Protein AF-A0A0U5GHF9-F1 (afdb_monomer)

Foldseek 3Di:
DDDDDDDDDDDPPPLPADEDDDLDDPDAAEDQEPVVLVVCQPRHQEYNGAYEHELNYAEEAERENHAYHAHYEYYDAPDPRANHHQYHDYANHAEHEEEHAYAHQDEHPYDDHQNHQEHCEYAAAYQYAEADHANHAEHHNFEHHHYNHRPPDAHPHAYEAYHQRHAEYQEYEYAHEHDYHHHANHAEHHHGPPPNAGYEAHYEDDEYAAAHARHAEGAHDYYYHYRYPYYHYDPHDHDHPD

Secondary structure (DSSP, 8-state):
------------------EES-TT-SSPEEE-SHHHHHHHHTT-SEEEEEEEE-TT--S-EE-TT--EEEEEEES-TT--S----SEEE-TT--EEEEEEEEEEEEEESEEE-TT--EEEEEEEEEEESEEE-TT--EEEEEEEEEEES-TTS--SSPEEEE-TT--EEEEEEEEEEEEEEE-TT--EE---SSSSS-EEEEEEEEEEEEE-TT--EESS-EEEEEEEEEEE---S------

Nearest PDB structures (foldseek):
  7ya7-assembly2_B  TM=4.375E-01  e=5.676E+00  Shigella flexneri 5a str. M90T

pLDDT: mean 84.67, std 15.05, range [35.53, 98.44]

Structure (mmCIF, N/CA/C/O backbone):
data_AF-A0A0U5GHF9-F1
#
_entry.id   AF-A0A0U5GHF9-F1
#
loop_
_atom_site.group_PDB
_atom_site.id
_atom_site.type_symbol
_atom_site.label_atom_id
_atom_site.label_alt_id
_atom_site.label_comp_id
_atom_site.label_asym_id
_atom_site.label_entity_id
_atom_site.label_seq_id
_atom_site.pdbx_PDB_ins_code
_atom_site.Cartn_x
_atom_site.Cartn_y
_atom_site.Cartn_z
_atom_site.occupancy
_atom_site.B_iso_or_equiv
_atom_site.auth_seq_id
_atom_site.auth_comp_id
_atom_site.auth_asym_id
_atom_site.auth_atom_id
_atom_site.pdbx_PDB_model_num
ATOM 1 N N . MET A 1 1 ? -67.242 -17.947 9.900 1.00 39.62 1 MET A N 1
ATOM 2 C CA . MET A 1 1 ? -65.874 -18.491 10.014 1.00 39.62 1 MET A CA 1
ATOM 3 C C . MET A 1 1 ? -65.004 -17.821 8.961 1.00 39.62 1 MET A C 1
ATOM 5 O O . MET A 1 1 ? -64.861 -18.367 7.883 1.00 39.62 1 MET A O 1
ATOM 9 N N . TRP A 1 2 ? -64.517 -16.610 9.229 1.00 35.53 2 TRP A N 1
ATOM 10 C CA . TRP A 1 2 ? -63.536 -15.911 8.391 1.00 35.53 2 TRP A CA 1
ATOM 11 C C . TRP A 1 2 ? -62.485 -15.341 9.350 1.00 35.53 2 TRP A C 1
ATOM 13 O O . TRP A 1 2 ? -62.802 -14.488 10.175 1.00 35.53 2 TRP A O 1
ATOM 23 N N . LEU A 1 3 ? -61.284 -15.916 9.310 1.00 41.28 3 LEU A N 1
ATOM 24 C CA . LEU A 1 3 ? -60.091 -15.468 10.027 1.00 41.28 3 LEU A CA 1
ATOM 25 C C . LEU A 1 3 ? -59.266 -14.655 9.030 1.00 41.28 3 LEU A C 1
ATOM 27 O O . LEU A 1 3 ? -58.739 -15.216 8.073 1.00 41.28 3 LEU A O 1
ATOM 31 N N . SER A 1 4 ? -59.177 -13.344 9.239 1.00 43.44 4 SER A N 1
ATOM 32 C CA . SER A 1 4 ? -58.235 -12.498 8.508 1.00 43.44 4 SER A CA 1
ATOM 33 C C . SER A 1 4 ? -56.852 -12.649 9.139 1.00 43.44 4 SER A C 1
ATOM 35 O O . SER A 1 4 ? -56.631 -12.203 10.263 1.00 43.44 4 SER A O 1
ATOM 37 N N . LEU A 1 5 ? -55.931 -13.292 8.420 1.00 44.34 5 LEU A N 1
ATOM 38 C CA . LEU A 1 5 ? -54.499 -13.255 8.709 1.00 44.34 5 LEU A CA 1
ATOM 39 C C . LEU A 1 5 ? -53.940 -11.900 8.260 1.00 44.34 5 LEU A C 1
ATOM 41 O O . LEU A 1 5 ? -54.012 -11.557 7.082 1.00 44.34 5 LEU A O 1
ATOM 45 N N . ILE A 1 6 ? -53.359 -11.149 9.193 1.00 50.38 6 ILE A N 1
ATOM 46 C CA . ILE A 1 6 ? -52.518 -9.990 8.886 1.00 50.38 6 ILE A CA 1
ATOM 47 C C . ILE A 1 6 ? -51.088 -10.513 8.745 1.00 50.38 6 ILE A C 1
ATOM 49 O O . ILE A 1 6 ? -50.487 -10.966 9.717 1.00 50.38 6 ILE A O 1
ATOM 53 N N . ALA A 1 7 ? -50.561 -10.479 7.523 1.00 43.69 7 ALA A N 1
ATOM 54 C CA . ALA A 1 7 ? -49.154 -10.727 7.250 1.00 43.69 7 ALA A CA 1
ATOM 55 C C . ALA A 1 7 ? -48.347 -9.477 7.638 1.00 43.69 7 ALA A C 1
ATOM 57 O O . ALA A 1 7 ? -48.422 -8.448 6.970 1.00 43.69 7 ALA A O 1
ATOM 58 N N . LEU A 1 8 ? -47.594 -9.559 8.736 1.00 47.66 8 LEU A N 1
ATOM 59 C CA . LEU A 1 8 ? -46.551 -8.593 9.072 1.00 47.66 8 LEU A CA 1
ATOM 60 C C . LEU A 1 8 ? -45.358 -8.852 8.148 1.00 47.66 8 LEU A C 1
ATOM 62 O O . LEU A 1 8 ? -44.597 -9.797 8.348 1.00 47.66 8 LEU A O 1
ATOM 66 N N . GLY A 1 9 ? -45.237 -8.036 7.103 1.00 42.94 9 GLY A N 1
ATOM 67 C CA . GLY A 1 9 ? -44.046 -8.002 6.266 1.00 42.94 9 GLY A CA 1
ATOM 68 C C . GLY A 1 9 ? -42.867 -7.480 7.080 1.00 42.94 9 GLY A C 1
ATOM 69 O O . GLY A 1 9 ? -42.830 -6.303 7.430 1.00 42.94 9 GLY A O 1
ATOM 70 N N . PHE A 1 10 ? -41.915 -8.360 7.385 1.00 50.41 10 PHE A N 1
ATOM 71 C CA . PHE A 1 10 ? -40.576 -7.966 7.806 1.00 50.41 10 PHE A CA 1
ATOM 72 C C . PHE A 1 10 ? -39.897 -7.296 6.611 1.00 50.41 10 PHE A C 1
ATOM 74 O O . PHE A 1 10 ? -39.556 -7.957 5.632 1.00 50.41 10 PHE A O 1
ATOM 81 N N . VAL A 1 11 ? -39.736 -5.976 6.672 1.00 51.75 11 VAL A N 1
ATOM 82 C CA . VAL A 1 11 ? -38.804 -5.274 5.790 1.00 51.75 11 VAL A CA 1
ATOM 83 C C . VAL A 1 11 ? -37.403 -5.632 6.296 1.00 51.75 11 VAL A C 1
ATOM 85 O O . VAL A 1 11 ? -37.145 -5.403 7.481 1.00 51.75 11 VAL A O 1
ATOM 88 N N . PRO A 1 12 ? -36.515 -6.229 5.479 1.00 49.69 12 PRO A N 1
ATOM 89 C CA . PRO A 1 12 ? -35.128 -6.390 5.880 1.00 49.69 12 PRO A CA 1
ATOM 90 C C . PRO A 1 12 ? -34.579 -4.986 6.123 1.00 49.69 12 PRO A C 1
ATOM 92 O O . PRO A 1 12 ? -34.603 -4.143 5.226 1.00 49.69 12 PRO A O 1
ATOM 95 N N . LEU A 1 13 ? -34.170 -4.717 7.362 1.00 50.81 13 LEU A N 1
ATOM 96 C CA . LEU A 1 13 ? -33.400 -3.528 7.688 1.00 50.81 13 LEU A CA 1
ATOM 97 C C . LEU A 1 13 ? -32.142 -3.613 6.826 1.00 50.81 13 LEU A C 1
ATOM 99 O O . LEU A 1 13 ? -31.291 -4.469 7.052 1.00 50.81 13 LEU A O 1
ATOM 103 N N . GLY A 1 14 ? -32.091 -2.802 5.769 1.00 53.50 14 GLY A N 1
ATOM 104 C CA . GLY A 1 14 ? -30.859 -2.603 5.026 1.00 53.50 14 GLY A CA 1
ATOM 105 C C . GLY A 1 14 ? -29.798 -2.174 6.026 1.00 53.50 14 GLY A C 1
ATOM 106 O O . GLY A 1 14 ? -30.080 -1.335 6.883 1.00 53.50 14 GLY A O 1
ATOM 107 N N . VAL A 1 15 ? -28.623 -2.794 5.949 1.00 60.03 15 VAL A N 1
ATOM 108 C CA . VAL A 1 15 ? -27.445 -2.348 6.690 1.00 60.03 15 VAL A CA 1
ATOM 109 C C . VAL A 1 15 ? -27.207 -0.915 6.231 1.00 60.03 15 VAL A C 1
ATOM 111 O O . VAL A 1 15 ? -26.814 -0.678 5.089 1.00 60.03 15 VAL A O 1
ATOM 114 N N . ALA A 1 16 ? -27.615 0.052 7.048 1.00 65.38 16 ALA A N 1
ATOM 115 C CA . ALA A 1 16 ? -27.354 1.444 6.753 1.00 65.38 16 ALA A CA 1
ATOM 116 C C . ALA A 1 16 ? -25.848 1.624 6.919 1.00 65.38 16 ALA A C 1
ATOM 118 O O . ALA A 1 16 ? -25.315 1.291 7.974 1.00 65.38 16 ALA A O 1
ATOM 119 N N . ALA A 1 17 ? -25.169 2.100 5.874 1.00 76.88 17 ALA A N 1
ATOM 120 C CA . ALA A 1 17 ? -23.787 2.519 6.014 1.00 76.88 17 ALA A CA 1
ATOM 121 C C . ALA A 1 17 ? -23.749 3.611 7.089 1.00 76.88 17 ALA A C 1
ATOM 123 O O . ALA A 1 17 ? -24.451 4.619 6.973 1.00 76.88 17 ALA A O 1
ATOM 124 N N . GLN A 1 18 ? -22.998 3.371 8.155 1.00 86.56 18 GLN A N 1
ATOM 125 C CA . GLN A 1 18 ? -22.897 4.277 9.284 1.00 86.56 18 GLN A CA 1
ATOM 126 C C . GLN A 1 18 ? -21.509 4.906 9.292 1.00 86.56 18 GLN A C 1
ATOM 128 O O . GLN A 1 18 ? -20.472 4.239 9.238 1.00 86.56 18 GLN A O 1
ATOM 133 N N . GLU A 1 19 ? -21.531 6.233 9.282 1.00 89.31 19 GLU A N 1
ATOM 134 C CA . GLU A 1 19 ? -20.356 7.086 9.233 1.00 89.31 19 GLU A CA 1
ATOM 135 C C . GLU A 1 19 ? -19.904 7.419 10.652 1.00 89.31 19 GLU A C 1
ATOM 137 O O . GLU A 1 19 ? -20.709 7.811 11.502 1.00 89.31 19 GLU A O 1
ATOM 142 N N . CYS A 1 20 ? -18.606 7.288 10.889 1.00 88.56 20 CYS A N 1
ATOM 143 C CA . CYS A 1 20 ? -17.962 7.595 12.153 1.00 88.56 20 CYS A CA 1
ATOM 144 C C . CYS A 1 20 ? -16.792 8.554 11.938 1.00 88.56 20 CYS A C 1
ATOM 146 O O . CYS A 1 20 ? -16.140 8.559 10.890 1.00 88.56 20 CYS A O 1
ATOM 148 N N . GLY A 1 21 ? -16.537 9.372 12.956 1.00 82.31 21 GLY A N 1
ATOM 149 C CA . GLY A 1 21 ? -15.531 10.424 12.910 1.00 82.31 21 GLY A CA 1
ATOM 150 C C . GLY A 1 21 ? -16.057 11.745 12.344 1.00 82.31 21 GLY A C 1
ATOM 151 O O . GLY A 1 21 ? -17.174 11.848 11.829 1.00 82.31 21 GLY A O 1
ATOM 152 N N . PHE A 1 22 ? -15.237 12.785 12.463 1.00 72.44 22 PHE A N 1
ATOM 153 C CA . PHE A 1 22 ? -15.528 14.109 11.930 1.00 72.44 22 PHE A CA 1
ATOM 154 C C . PHE A 1 22 ? -14.531 14.414 10.808 1.00 72.44 22 PHE A C 1
ATOM 156 O O . PHE A 1 22 ? -13.330 14.431 11.062 1.00 72.44 22 PHE A O 1
ATOM 163 N N . PRO A 1 23 ? -14.984 14.759 9.591 1.00 65.75 23 PRO A N 1
ATOM 164 C CA . PRO A 1 23 ? -14.110 14.956 8.427 1.00 65.75 23 PRO A CA 1
ATOM 165 C C . PRO A 1 23 ? -13.143 16.155 8.531 1.00 65.75 23 PRO A C 1
ATOM 167 O O . PRO A 1 23 ? -12.485 16.500 7.554 1.00 65.75 23 PRO A O 1
ATOM 170 N N . SER A 1 24 ? -13.083 16.840 9.677 1.00 58.59 24 SER A N 1
ATOM 171 C CA . SER A 1 24 ? -12.371 18.106 9.855 1.00 58.59 24 SER A CA 1
ATOM 172 C C . SER A 1 24 ? -11.534 18.196 11.132 1.00 58.59 24 SER A C 1
ATOM 174 O O . SER A 1 24 ? -11.161 19.310 11.510 1.00 58.59 24 SER A O 1
ATOM 176 N N . SER A 1 25 ? -11.255 17.092 11.835 1.00 59.38 25 SER A N 1
ATOM 177 C CA . SER A 1 25 ? -10.230 17.152 12.878 1.00 59.38 25 SER A CA 1
ATOM 178 C C . SER A 1 25 ? -8.868 17.316 12.198 1.00 59.38 25 SER A C 1
ATOM 180 O O . SER A 1 25 ? -8.471 16.526 11.348 1.00 59.38 25 SER A O 1
ATOM 182 N N . VAL A 1 26 ? -8.166 18.403 12.527 1.00 64.88 26 VAL A N 1
ATOM 183 C CA . VAL A 1 26 ? -6.760 18.591 12.119 1.00 64.88 26 VAL A CA 1
ATOM 184 C C . VAL A 1 26 ? -5.882 17.512 12.764 1.00 64.88 26 VAL A C 1
ATOM 186 O O . VAL A 1 26 ? -4.844 17.149 12.218 1.00 64.88 26 VAL A O 1
ATOM 189 N N . ASP A 1 27 ? -6.340 16.973 13.894 1.00 77.06 27 ASP A N 1
ATOM 190 C CA . ASP A 1 27 ? -5.680 15.913 14.635 1.00 77.06 27 ASP A CA 1
ATOM 191 C C . ASP A 1 27 ? -6.206 14.538 14.201 1.00 77.06 27 ASP A C 1
ATOM 193 O O . ASP A 1 27 ? -7.413 14.340 14.016 1.00 77.06 27 ASP A O 1
ATOM 197 N N . SER A 1 28 ? -5.283 13.589 14.040 1.00 83.31 28 SER A N 1
ATOM 198 C CA . SER A 1 28 ? -5.611 12.179 13.839 1.00 83.31 28 SER A CA 1
ATOM 199 C C . SER A 1 28 ? -6.170 11.572 15.124 1.00 83.31 28 SER A C 1
ATOM 201 O O . SER A 1 28 ? -5.599 11.783 16.194 1.00 83.31 28 SER A O 1
ATOM 203 N N . GLU A 1 29 ? -7.230 10.777 15.012 1.00 91.00 29 GLU A N 1
ATOM 204 C CA . GLU A 1 29 ? -7.722 9.934 16.100 1.00 91.00 29 GLU A CA 1
ATOM 205 C C . GLU A 1 29 ? -6.706 8.815 16.365 1.00 91.00 29 GLU A C 1
ATOM 207 O O . GLU A 1 29 ? -6.275 8.116 15.445 1.00 91.00 29 GLU A O 1
ATOM 212 N N . GLU A 1 30 ? -6.275 8.677 17.616 1.00 92.88 30 GLU A N 1
ATOM 213 C CA . GLU A 1 30 ? -5.260 7.699 17.999 1.00 92.88 30 GLU A CA 1
ATOM 214 C C . GLU A 1 30 ? -5.901 6.367 18.397 1.00 92.88 30 GLU A C 1
ATOM 216 O O . GLU A 1 30 ? -6.865 6.330 19.158 1.00 92.88 30 GLU A O 1
ATOM 221 N N . ILE A 1 31 ? -5.338 5.275 17.885 1.00 93.69 31 ILE A N 1
ATOM 222 C CA . ILE A 1 31 ? -5.666 3.901 18.266 1.00 93.69 31 ILE A CA 1
ATOM 223 C C . ILE A 1 31 ? -4.480 3.398 19.084 1.00 93.69 31 ILE A C 1
ATOM 225 O O . ILE A 1 31 ? -3.389 3.200 18.535 1.00 93.69 31 ILE A O 1
ATOM 229 N N . THR A 1 32 ? -4.676 3.224 20.389 1.00 94.62 32 THR A N 1
ATOM 230 C CA . THR A 1 32 ? -3.616 2.808 21.324 1.00 94.62 32 THR A CA 1
ATOM 231 C C . THR A 1 32 ? -3.897 1.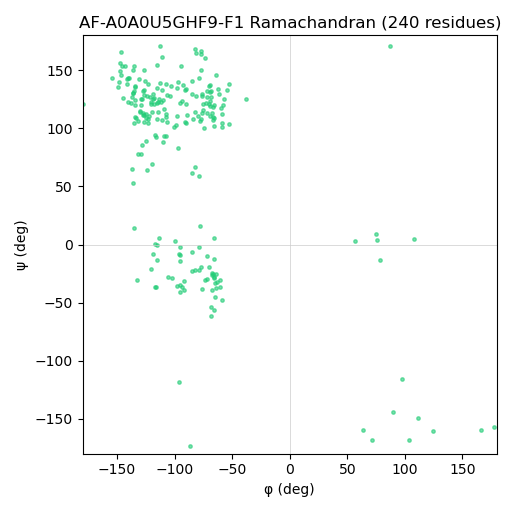440 21.941 1.00 94.62 32 THR A C 1
ATOM 233 O O . THR A 1 32 ? -3.002 0.820 22.512 1.00 94.62 32 THR A O 1
ATOM 236 N N . SER A 1 33 ? -5.124 0.929 21.804 1.00 94.69 33 SER A N 1
ATOM 237 C CA . SER A 1 33 ? -5.554 -0.323 22.422 1.00 94.69 33 SER A CA 1
ATOM 238 C C . SER A 1 33 ? -6.568 -1.107 21.583 1.00 94.69 33 SER A C 1
ATOM 240 O O . SER A 1 33 ? -7.215 -0.579 20.679 1.00 94.69 33 SER A O 1
ATOM 242 N N . GLN A 1 34 ? -6.771 -2.382 21.934 1.00 94.38 34 GLN A N 1
ATOM 243 C CA . GLN A 1 34 ? -7.829 -3.214 21.345 1.00 94.38 34 GLN A CA 1
ATOM 244 C C . GLN A 1 34 ? -9.232 -2.641 21.599 1.00 94.38 34 GLN A C 1
ATOM 246 O O . GLN A 1 34 ? -10.125 -2.797 20.771 1.00 94.38 34 GLN A O 1
ATOM 251 N N . GLN A 1 35 ? -9.422 -1.946 22.725 1.00 93.69 35 GLN A N 1
ATOM 252 C CA . GLN A 1 35 ? -10.698 -1.326 23.067 1.00 93.69 35 GLN A CA 1
ATOM 253 C C . GLN A 1 35 ? -11.074 -0.216 22.074 1.00 93.69 35 GLN A C 1
ATOM 255 O O . GLN A 1 35 ? -12.255 -0.050 21.771 1.00 93.69 35 GLN A O 1
ATOM 260 N N . ASP A 1 36 ? -10.087 0.499 21.528 1.00 93.81 36 ASP A N 1
ATOM 261 C CA . ASP A 1 36 ? -10.325 1.516 20.500 1.00 93.81 3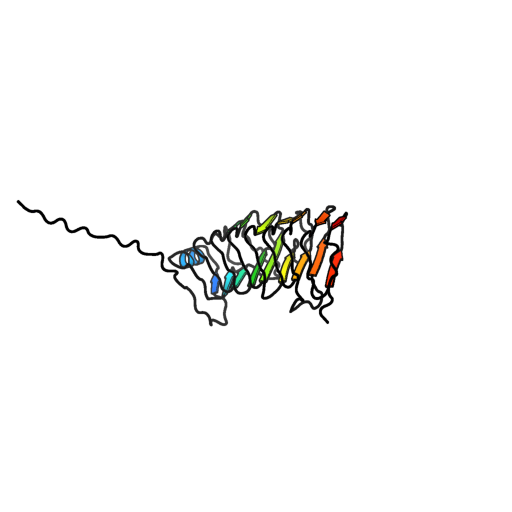6 ASP A CA 1
ATOM 262 C C . ASP A 1 36 ? -10.808 0.866 19.195 1.00 93.81 36 ASP A C 1
ATOM 264 O O . ASP A 1 36 ? -11.737 1.363 18.561 1.00 93.81 36 ASP A O 1
ATOM 268 N N . LEU A 1 37 ? -10.253 -0.298 18.828 1.00 93.31 37 LEU A N 1
ATOM 269 C CA . LEU A 1 37 ? -10.724 -1.075 17.674 1.00 93.31 37 LEU A CA 1
ATOM 270 C C . LEU A 1 37 ? -12.149 -1.586 17.870 1.00 93.31 37 LEU A C 1
ATOM 272 O O . LEU A 1 37 ? -12.977 -1.459 16.971 1.00 93.31 37 LEU A O 1
ATOM 276 N N . GLU A 1 38 ? -12.451 -2.136 19.045 1.00 91.88 38 GLU A N 1
ATOM 277 C CA . GLU A 1 38 ? -13.803 -2.589 19.384 1.00 91.88 38 GLU A CA 1
ATOM 278 C C . GLU A 1 38 ? -14.808 -1.429 19.345 1.00 91.88 38 GLU A C 1
ATOM 280 O O . GLU A 1 38 ? -15.940 -1.602 18.893 1.00 91.88 38 GLU A O 1
ATOM 285 N N . ALA A 1 39 ? -14.401 -0.227 19.765 1.00 90.31 39 ALA A N 1
ATOM 286 C CA . ALA A 1 39 ? -15.239 0.965 19.687 1.00 90.31 39 ALA A CA 1
ATOM 287 C C . ALA A 1 39 ? -15.568 1.356 18.237 1.00 90.31 39 ALA A C 1
ATOM 289 O O . ALA A 1 39 ? -16.702 1.753 17.970 1.00 90.31 39 ALA A O 1
ATOM 290 N N . LEU A 1 40 ? -14.624 1.193 17.305 1.00 90.25 40 LEU A N 1
ATOM 291 C CA . LEU A 1 40 ? -14.852 1.430 15.874 1.00 90.25 40 LEU A CA 1
ATOM 292 C C . LEU A 1 40 ? -15.732 0.347 15.230 1.00 90.25 40 LEU A C 1
ATOM 294 O O . LEU A 1 40 ? -16.475 0.637 14.300 1.00 90.25 40 LEU A O 1
ATOM 298 N N . GLN A 1 41 ? -15.6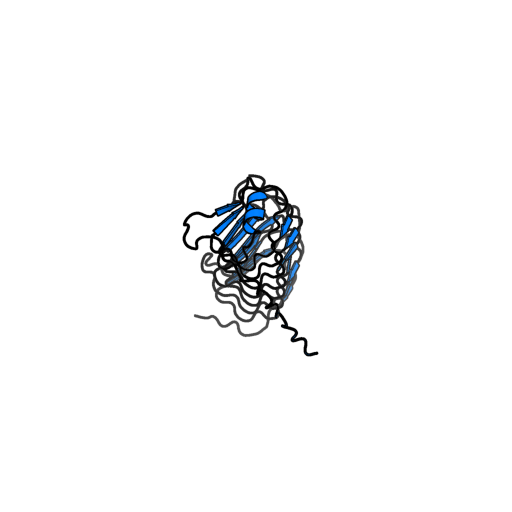91 -0.891 15.725 1.00 86.56 41 GLN A N 1
ATOM 299 C CA . GLN A 1 41 ? -16.479 -2.004 15.173 1.00 86.56 41 GLN A CA 1
ATOM 300 C C . GLN A 1 41 ? -17.958 -1.979 15.576 1.00 86.56 41 GLN A C 1
ATOM 302 O O . GLN A 1 41 ? -18.783 -2.616 14.923 1.00 86.56 41 GLN A O 1
ATOM 307 N N . ASN A 1 42 ? -18.313 -1.257 16.641 1.00 81.06 42 ASN A N 1
ATOM 308 C CA . ASN A 1 42 ? -19.676 -1.197 17.170 1.00 81.06 42 ASN A CA 1
ATOM 309 C C . ASN A 1 42 ? -20.576 -0.257 16.350 1.00 81.06 42 ASN A C 1
ATOM 311 O O . ASN A 1 42 ? -21.135 0.681 16.906 1.00 81.06 42 ASN A O 1
ATOM 315 N N . ASP A 1 43 ? -20.718 -0.541 15.052 1.00 81.00 43 ASP A N 1
ATOM 316 C CA . ASP A 1 43 ? -21.638 0.066 14.077 1.00 81.00 43 ASP A CA 1
ATOM 317 C C . ASP A 1 43 ? -21.003 1.000 13.031 1.00 81.00 43 ASP A C 1
AT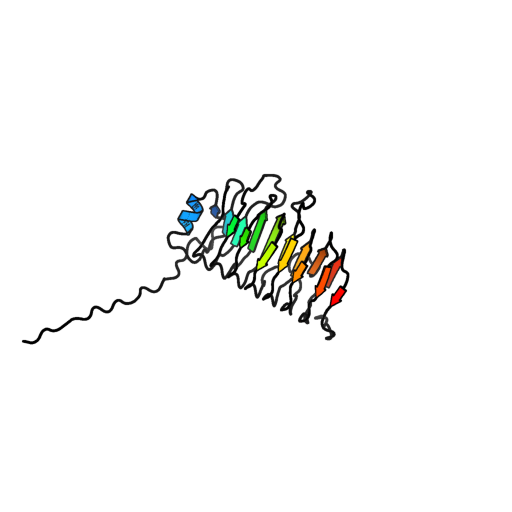OM 319 O O . ASP A 1 43 ? -21.733 1.568 12.233 1.00 81.00 43 ASP A O 1
ATOM 323 N N . CYS A 1 44 ? -19.683 1.174 12.945 1.00 91.75 44 CYS A N 1
ATOM 324 C CA . CYS A 1 44 ? -19.106 1.959 11.845 1.00 91.75 44 CYS A CA 1
ATOM 325 C C . CYS A 1 44 ? -18.897 1.100 10.593 1.00 91.75 44 CYS A C 1
ATOM 327 O O . CYS A 1 44 ? -18.435 -0.032 10.675 1.00 91.75 44 CYS A O 1
ATOM 329 N N . THR A 1 45 ? -19.174 1.669 9.421 1.00 94.12 45 THR A N 1
ATOM 330 C CA . THR A 1 45 ? -18.752 1.111 8.122 1.00 94.12 45 THR A CA 1
ATOM 331 C C . THR A 1 45 ? -17.873 2.084 7.340 1.00 94.12 45 THR A C 1
ATOM 333 O O . THR A 1 45 ? -17.146 1.679 6.436 1.00 94.12 45 THR A O 1
ATOM 336 N N . ILE A 1 46 ? -17.952 3.380 7.658 1.00 93.81 46 ILE A N 1
ATOM 337 C CA . ILE A 1 46 ? -17.193 4.450 7.006 1.00 93.81 46 ILE A CA 1
ATOM 338 C C . ILE A 1 46 ? -16.494 5.280 8.081 1.00 93.81 46 ILE A C 1
ATOM 340 O O . ILE A 1 46 ? -17.145 5.809 8.980 1.00 93.81 46 ILE A O 1
ATOM 344 N N . LEU A 1 47 ? -15.179 5.429 7.962 1.00 93.06 47 LEU A N 1
ATOM 345 C CA . LEU A 1 47 ? -14.325 6.201 8.857 1.00 93.06 47 LEU A CA 1
ATOM 346 C C . LEU A 1 47 ? -13.881 7.496 8.165 1.00 93.06 47 LEU A C 1
ATOM 348 O O . LEU A 1 47 ? -13.037 7.485 7.270 1.00 93.06 47 LEU A O 1
ATOM 352 N N . LEU A 1 48 ? -14.468 8.627 8.561 1.00 90.88 48 LEU A N 1
ATOM 353 C CA . LEU A 1 48 ? -14.242 9.930 7.920 1.00 90.88 48 LEU A CA 1
ATOM 354 C C . LEU A 1 48 ? -13.003 10.668 8.448 1.00 90.88 48 LEU A C 1
ATOM 356 O O . LEU A 1 48 ? -12.465 11.530 7.749 1.00 90.88 48 LEU A O 1
ATOM 360 N N . SER A 1 49 ? -12.562 10.341 9.663 1.00 89.81 49 SER A N 1
ATOM 361 C CA . SER A 1 49 ? -11.367 10.911 10.291 1.00 89.81 49 SER A CA 1
ATOM 362 C C . SER A 1 49 ? -10.080 10.228 9.809 1.00 89.81 49 SER A C 1
ATOM 364 O O . SER A 1 49 ? -10.097 9.134 9.241 1.00 89.81 49 SER A O 1
ATOM 366 N N . SER A 1 50 ? -8.943 10.872 10.071 1.00 90.25 50 SER A N 1
ATOM 367 C CA . SER A 1 50 ? -7.626 10.239 9.966 1.00 90.25 50 SER A CA 1
ATOM 368 C C . SER A 1 50 ? -7.345 9.434 11.229 1.00 90.25 50 SER A C 1
ATOM 370 O O . SER A 1 50 ? -7.410 9.993 12.321 1.00 90.25 50 SER A O 1
ATOM 372 N N . TYR A 1 51 ? -6.982 8.163 11.086 1.00 92.75 51 TYR A N 1
ATOM 373 C CA . TYR A 1 51 ? -6.649 7.285 12.206 1.00 92.75 51 TYR A CA 1
ATOM 374 C C . TYR A 1 51 ? -5.149 7.007 12.260 1.00 92.75 51 TYR A C 1
ATOM 376 O O . TYR A 1 51 ? -4.500 6.772 11.232 1.00 92.75 51 TYR A O 1
ATOM 384 N N . ARG A 1 52 ? -4.589 7.031 13.468 1.00 93.19 52 ARG A N 1
ATOM 385 C CA . ARG A 1 52 ? -3.184 6.725 13.732 1.00 93.19 52 ARG A CA 1
ATOM 386 C C . ARG A 1 52 ? -3.063 5.629 14.778 1.00 93.19 52 ARG A C 1
ATOM 388 O O . ARG A 1 52 ? -3.339 5.855 15.950 1.00 93.19 52 ARG A O 1
ATOM 395 N N . VAL A 1 53 ? -2.578 4.467 14.364 1.00 93.38 53 VAL A N 1
ATOM 396 C CA . VAL A 1 53 ? -2.166 3.402 15.277 1.00 93.38 53 VAL A CA 1
ATOM 397 C C . VAL A 1 53 ? -0.822 3.789 15.881 1.00 93.38 53 VAL A C 1
ATOM 399 O O . VAL A 1 53 ? 0.180 3.936 15.167 1.00 93.38 53 VAL A O 1
ATOM 402 N N . THR A 1 54 ? -0.815 4.040 17.186 1.00 91.31 54 THR A N 1
ATOM 403 C CA . THR A 1 54 ? 0.371 4.529 17.895 1.00 91.31 54 THR A CA 1
ATOM 404 C C . THR A 1 54 ? 1.306 3.376 18.255 1.00 91.31 54 THR A C 1
ATOM 406 O O . THR A 1 54 ? 0.939 2.209 18.186 1.00 91.31 54 THR A O 1
ATOM 409 N N . HIS A 1 55 ? 2.530 3.699 18.676 1.00 88.25 55 HIS A N 1
ATOM 410 C CA . HIS A 1 55 ? 3.504 2.713 19.158 1.00 88.25 55 HIS A CA 1
ATOM 411 C C . HIS A 1 55 ? 3.078 2.019 20.466 1.00 88.25 55 HIS A C 1
ATOM 413 O O . HIS A 1 55 ? 3.696 1.037 20.862 1.00 88.25 55 HIS A O 1
ATOM 419 N N . GLU A 1 56 ? 2.047 2.533 21.143 1.00 89.94 56 GLU A N 1
ATOM 420 C CA . GLU A 1 56 ? 1.492 1.931 22.358 1.00 89.94 56 GLU A CA 1
ATOM 421 C C . GLU A 1 56 ? 0.584 0.737 22.043 1.00 89.94 56 GLU A C 1
ATOM 423 O O . GLU A 1 56 ? 0.393 -0.132 22.896 1.00 89.94 56 GLU A O 1
ATOM 428 N N . PHE A 1 57 ? 0.053 0.671 20.817 1.00 92.12 57 PHE A N 1
ATOM 429 C CA . PHE A 1 57 ? -0.740 -0.463 20.373 1.00 92.12 57 PHE A CA 1
ATOM 430 C C . PHE A 1 57 ? 0.150 -1.699 20.219 1.00 92.12 57 PHE A C 1
ATOM 432 O O . PHE A 1 57 ? 1.202 -1.662 19.578 1.00 92.12 57 PHE A O 1
ATOM 439 N N . SER A 1 58 ? -0.300 -2.814 20.786 1.00 91.31 58 SER A N 1
ATOM 440 C CA . SER A 1 58 ? 0.375 -4.104 20.696 1.00 91.31 58 SER A CA 1
ATOM 441 C C . SER A 1 58 ? -0.649 -5.214 20.519 1.00 91.31 58 SER A C 1
ATOM 443 O O . SER A 1 58 ? -1.728 -5.183 21.119 1.00 91.31 58 SER A O 1
ATOM 445 N N . GLY A 1 59 ? -0.284 -6.210 19.717 1.00 92.50 59 GLY A N 1
ATOM 446 C CA . GLY A 1 59 ? -1.137 -7.349 19.406 1.00 92.50 59 GLY A CA 1
ATOM 447 C C . GLY A 1 59 ? -1.761 -7.262 18.011 1.00 92.50 59 GLY A C 1
ATOM 448 O O . GLY A 1 59 ? -1.321 -6.470 17.177 1.00 92.50 59 GLY A O 1
ATOM 449 N N . PRO A 1 60 ? -2.741 -8.130 17.714 1.00 94.06 60 PRO A N 1
ATOM 450 C CA . PRO A 1 60 ? -3.338 -8.210 16.388 1.00 94.06 60 PRO A CA 1
ATOM 451 C C . PRO A 1 60 ? -4.227 -6.995 16.097 1.00 94.06 60 PRO A C 1
ATOM 453 O O . PRO A 1 60 ? -5.160 -6.708 16.842 1.00 94.06 60 PRO A O 1
ATOM 456 N N . PHE A 1 61 ? -3.982 -6.318 14.978 1.00 95.19 61 PHE A N 1
ATOM 457 C CA . PHE A 1 61 ? -4.874 -5.293 14.447 1.00 95.19 61 PHE A CA 1
ATOM 458 C C . PHE A 1 61 ? -5.864 -5.959 13.490 1.00 95.19 61 PHE A C 1
ATOM 460 O O . PHE A 1 61 ? -5.497 -6.333 12.381 1.00 95.19 61 PHE A O 1
ATOM 467 N N . VAL A 1 62 ? -7.115 -6.130 13.917 1.00 96.44 62 VAL A N 1
ATOM 468 C CA . VAL A 1 62 ? -8.182 -6.714 13.088 1.00 96.44 62 VAL A CA 1
ATOM 469 C C . VAL A 1 62 ? -9.388 -5.791 13.146 1.00 96.44 62 VAL A C 1
ATOM 471 O O . VAL A 1 62 ? -9.970 -5.598 14.217 1.00 96.44 62 VAL A O 1
ATOM 474 N N . LEU A 1 63 ? -9.742 -5.203 12.004 1.00 95.44 63 LEU A N 1
ATOM 475 C CA . LEU A 1 63 ? -10.812 -4.211 11.903 1.00 95.44 63 LEU A CA 1
ATOM 476 C C . LEU A 1 63 ? -11.797 -4.579 10.772 1.00 95.44 63 LEU A C 1
ATOM 478 O O . LEU A 1 63 ? -11.717 -4.024 9.675 1.00 95.44 63 LEU A O 1
ATOM 482 N N . PRO A 1 64 ? -12.708 -5.545 11.015 1.00 95.69 64 PRO A N 1
ATOM 483 C CA . PRO A 1 64 ? -13.728 -5.959 10.058 1.00 95.69 64 PRO A CA 1
ATOM 484 C C . PRO A 1 64 ? -14.888 -4.956 10.000 1.00 95.69 64 PRO A C 1
ATOM 486 O O . PRO A 1 64 ? -15.067 -4.131 10.897 1.00 95.69 64 PRO A O 1
ATOM 489 N N . GLY A 1 65 ? -15.697 -5.041 8.947 1.00 94.50 65 GLY A N 1
ATOM 490 C CA . GLY A 1 65 ? -16.891 -4.218 8.730 1.00 94.50 65 GLY A CA 1
ATOM 491 C C . GLY A 1 65 ? -16.622 -2.795 8.231 1.00 94.50 65 GLY A C 1
ATOM 492 O O . GLY A 1 65 ? -17.546 -2.136 7.753 1.00 94.50 65 GLY A O 1
ATOM 493 N N . ILE A 1 66 ? -15.373 -2.324 8.288 1.00 95.50 66 ILE A N 1
ATOM 494 C CA . ILE A 1 66 ? -14.977 -1.021 7.749 1.00 95.50 66 ILE A CA 1
ATOM 495 C C . ILE A 1 66 ? -14.727 -1.139 6.250 1.00 95.50 66 ILE A C 1
ATOM 497 O O . ILE A 1 66 ? -13.764 -1.768 5.829 1.00 95.50 66 ILE A O 1
ATOM 501 N N . VAL A 1 67 ? -15.570 -0.471 5.466 1.00 96.12 67 VAL A N 1
ATOM 502 C CA . VAL A 1 67 ? -15.537 -0.479 3.998 1.00 96.12 67 VAL A CA 1
ATOM 503 C C . VAL A 1 67 ? -14.758 0.709 3.442 1.00 96.12 67 VAL A C 1
ATOM 505 O O . VAL A 1 67 ? -14.081 0.598 2.422 1.00 96.12 67 VAL A O 1
ATOM 508 N N . ASN A 1 68 ? -14.831 1.862 4.108 1.00 95.38 68 ASN A N 1
ATOM 509 C CA . ASN A 1 68 ? -14.173 3.083 3.652 1.00 95.38 68 ASN A CA 1
ATOM 510 C C . ASN A 1 68 ? -13.458 3.777 4.809 1.00 95.38 68 ASN A C 1
ATOM 512 O O . ASN A 1 68 ? -14.031 3.937 5.887 1.00 95.38 68 ASN A O 1
ATOM 516 N N . ILE A 1 69 ? -12.229 4.223 4.569 1.00 94.00 69 ILE A N 1
ATOM 517 C CA . ILE A 1 69 ? -11.464 5.049 5.497 1.00 94.00 69 ILE A CA 1
ATOM 518 C C . ILE A 1 69 ? -10.870 6.260 4.783 1.00 94.00 69 ILE A C 1
ATOM 520 O O . ILE A 1 69 ? -10.395 6.179 3.650 1.00 94.00 69 ILE A O 1
ATOM 524 N N . SER A 1 70 ? -10.857 7.399 5.469 1.00 92.31 70 SER A N 1
ATOM 525 C CA . SER A 1 70 ? -10.202 8.602 4.973 1.00 92.31 70 SER A CA 1
ATOM 526 C C . SER A 1 70 ? -8.686 8.431 4.952 1.00 92.31 70 SER A C 1
ATOM 528 O O . SER A 1 70 ? -8.075 8.480 3.894 1.00 92.31 70 SER A O 1
ATOM 530 N N . THR A 1 71 ? -8.040 8.214 6.094 1.00 91.38 71 THR A N 1
ATOM 531 C CA . THR A 1 71 ? -6.586 8.008 6.167 1.00 91.38 71 THR A CA 1
ATOM 532 C C . THR A 1 71 ? -6.273 7.072 7.316 1.00 91.38 71 THR A C 1
ATOM 534 O O . THR A 1 71 ? -6.860 7.192 8.392 1.00 91.38 71 THR A O 1
ATOM 537 N N . LEU A 1 72 ? -5.330 6.164 7.091 1.00 93.25 72 LEU A N 1
ATOM 538 C CA . LEU A 1 72 ? -4.846 5.227 8.089 1.00 93.25 72 LEU A CA 1
ATOM 539 C C . LEU A 1 72 ? -3.331 5.285 8.131 1.00 93.25 72 LEU A C 1
ATOM 541 O O . LEU A 1 72 ? -2.656 5.088 7.121 1.00 93.25 72 LEU A O 1
ATOM 545 N N . SER A 1 73 ? -2.794 5.531 9.314 1.00 93.12 73 SER A N 1
ATOM 546 C CA . SER A 1 73 ? -1.361 5.475 9.552 1.00 93.12 73 SER A CA 1
ATOM 547 C C . SER A 1 73 ? -1.055 4.544 10.712 1.00 93.12 73 SER A C 1
ATOM 549 O O . SER A 1 73 ? -1.779 4.530 11.701 1.00 93.12 73 SER A O 1
ATOM 551 N N . ALA A 1 74 ? 0.015 3.771 10.601 1.00 91.12 74 ALA A N 1
ATOM 552 C CA . ALA A 1 74 ? 0.514 2.935 11.679 1.00 91.12 74 ALA A CA 1
ATOM 553 C C . ALA A 1 74 ? 2.027 3.098 11.798 1.00 91.12 74 ALA A C 1
ATOM 555 O O . ALA A 1 74 ? 2.743 3.128 10.791 1.00 91.12 74 ALA A O 1
ATOM 556 N N . GLY A 1 75 ? 2.510 3.215 13.031 1.00 85.50 75 GLY A N 1
ATOM 557 C CA . GLY A 1 75 ? 3.925 3.425 13.311 1.00 85.50 75 GLY A CA 1
ATOM 558 C C . GLY A 1 75 ? 4.421 4.826 12.941 1.00 85.50 75 GLY A C 1
ATOM 559 O O . GLY A 1 75 ? 3.659 5.777 12.753 1.00 85.50 75 GLY A O 1
ATOM 560 N N . THR A 1 76 ? 5.740 5.016 12.935 1.00 79.69 76 THR A N 1
ATOM 561 C CA . THR A 1 76 ? 6.363 6.322 12.659 1.00 79.69 76 THR A CA 1
ATOM 562 C C . THR A 1 76 ? 7.671 6.140 11.903 1.00 79.69 76 THR A C 1
ATOM 564 O O . THR A 1 76 ? 8.565 5.419 12.345 1.00 79.69 76 THR A O 1
ATOM 567 N N . ALA A 1 77 ? 7.796 6.820 10.761 1.00 71.62 77 ALA A N 1
ATOM 568 C CA . ALA A 1 77 ? 8.999 6.775 9.941 1.00 71.62 77 ALA A CA 1
ATOM 569 C C . ALA A 1 77 ? 10.235 7.213 10.743 1.00 71.62 77 ALA A C 1
ATOM 571 O O . ALA A 1 77 ? 10.273 8.307 11.301 1.00 71.62 77 ALA A O 1
ATOM 572 N N . GLY A 1 78 ? 11.262 6.360 10.776 1.00 68.06 78 GLY A N 1
ATOM 573 C CA . GLY A 1 78 ? 12.521 6.653 11.466 1.00 68.06 78 GLY A CA 1
ATOM 574 C C . GLY A 1 78 ? 12.464 6.535 12.992 1.00 68.06 78 GLY A C 1
ATOM 575 O O . GLY A 1 78 ? 13.473 6.817 13.636 1.00 68.06 78 GLY A O 1
ATOM 576 N N . SER A 1 79 ? 11.335 6.106 13.570 1.00 71.44 79 SER A N 1
ATOM 577 C CA . SER A 1 79 ? 11.303 5.729 14.982 1.00 71.44 79 SER A CA 1
ATOM 578 C C . SER A 1 79 ? 11.959 4.354 15.162 1.00 71.44 79 SER A C 1
ATOM 580 O O . SER A 1 79 ? 11.577 3.414 14.462 1.00 71.44 79 SER A O 1
ATOM 582 N N . PRO A 1 80 ? 12.934 4.210 16.077 1.00 65.88 80 PRO A N 1
ATOM 583 C CA . PRO A 1 80 ? 13.498 2.913 16.441 1.00 65.88 80 PRO A CA 1
ATOM 584 C C . PRO A 1 80 ? 12.594 2.131 17.405 1.00 65.88 80 PRO A C 1
ATOM 586 O O . PRO A 1 80 ? 12.960 1.030 17.815 1.00 65.88 80 PRO A O 1
ATOM 589 N N . GLU A 1 81 ? 11.465 2.705 17.831 1.00 73.38 81 GLU A N 1
ATOM 590 C CA . GLU A 1 81 ? 10.578 2.053 18.786 1.00 73.38 81 GLU A CA 1
ATOM 591 C C . GLU A 1 81 ? 9.903 0.829 18.154 1.00 73.38 81 GLU A C 1
ATOM 593 O O . GLU A 1 81 ? 9.402 0.911 17.027 1.00 73.38 81 GLU A O 1
ATOM 598 N N . PRO A 1 82 ? 9.902 -0.319 18.855 1.00 69.31 82 PRO A N 1
ATOM 599 C CA . PRO A 1 82 ? 9.261 -1.521 18.359 1.00 69.31 82 PRO A CA 1
ATOM 600 C C . PRO A 1 82 ? 7.752 -1.285 18.275 1.00 69.31 82 PRO A C 1
ATOM 602 O O . PRO A 1 82 ? 7.101 -1.005 19.275 1.00 69.31 82 PRO A O 1
ATOM 605 N N . PHE A 1 83 ? 7.209 -1.411 17.070 1.00 81.75 83 PHE A N 1
ATOM 606 C CA . PHE A 1 83 ? 5.774 -1.464 16.827 1.00 81.75 83 PHE A CA 1
ATOM 607 C C . PHE A 1 83 ? 5.408 -2.934 16.625 1.00 81.75 83 PHE A C 1
ATOM 609 O O . PHE A 1 83 ? 5.728 -3.510 15.587 1.00 81.75 83 PHE A O 1
ATOM 616 N N . ASP A 1 84 ? 4.862 -3.573 17.657 1.00 85.00 84 ASP A N 1
ATOM 617 C CA . ASP A 1 84 ? 4.654 -5.025 17.695 1.00 85.00 84 ASP A CA 1
ATOM 618 C C . ASP A 1 84 ? 3.218 -5.386 17.300 1.00 85.00 84 ASP A C 1
ATOM 620 O O . ASP A 1 84 ? 2.328 -5.547 18.142 1.00 85.00 84 ASP A O 1
ATOM 624 N N . VAL A 1 85 ? 3.006 -5.457 15.985 1.00 88.62 85 VAL A N 1
ATOM 625 C CA . VAL A 1 85 ? 1.734 -5.821 15.357 1.00 88.62 85 VAL A CA 1
ATOM 626 C C . VAL A 1 85 ? 1.997 -6.993 14.410 1.00 88.62 85 VAL A C 1
ATOM 628 O O . VAL A 1 85 ? 2.320 -6.770 13.243 1.00 88.62 85 VAL A O 1
ATOM 631 N N . PRO A 1 86 ? 1.901 -8.247 14.894 1.00 90.00 86 PRO A N 1
ATOM 632 C CA . PRO A 1 86 ? 2.208 -9.430 14.083 1.00 90.00 86 PRO A CA 1
ATOM 633 C C . PRO A 1 86 ? 1.165 -9.683 12.983 1.00 90.00 86 PRO A C 1
ATOM 635 O O . PRO A 1 86 ? 1.442 -10.385 12.013 1.00 90.00 86 PRO A O 1
ATOM 638 N N . LEU A 1 87 ? -0.031 -9.107 13.135 1.00 91.44 87 LEU A N 1
ATOM 639 C CA . LEU A 1 87 ? -1.191 -9.299 12.274 1.00 91.44 87 LEU A CA 1
ATOM 640 C C . LEU A 1 87 ? -1.865 -7.952 12.013 1.00 91.44 87 LEU A C 1
ATOM 642 O O . LEU A 1 87 ? -2.215 -7.263 12.973 1.00 91.44 87 LEU A O 1
ATOM 646 N N . PHE A 1 88 ? -2.083 -7.609 10.745 1.00 93.56 88 PHE A N 1
ATOM 647 C CA . PHE A 1 88 ? -2.830 -6.422 10.334 1.00 93.56 88 PHE A CA 1
ATOM 648 C C . PHE A 1 88 ? -3.859 -6.787 9.261 1.00 93.56 88 PHE A C 1
ATOM 650 O O . PHE A 1 88 ? -3.507 -7.018 8.104 1.00 93.56 88 PHE A O 1
ATOM 657 N N . GLU A 1 89 ? -5.134 -6.815 9.643 1.00 95.81 89 GLU A N 1
ATOM 658 C CA . GLU A 1 89 ? -6.247 -7.207 8.782 1.00 95.81 89 GLU A CA 1
ATOM 659 C C . GLU A 1 89 ? -7.340 -6.137 8.743 1.00 95.81 89 GLU A C 1
ATOM 661 O O . GLU A 1 89 ? -7.872 -5.707 9.773 1.00 95.81 89 GLU A O 1
ATOM 666 N N . MET A 1 90 ? -7.732 -5.762 7.528 1.00 96.44 90 MET A N 1
ATOM 667 C CA . MET A 1 90 ? -8.960 -5.014 7.258 1.00 96.44 90 MET A CA 1
ATOM 668 C C . MET A 1 90 ? -9.701 -5.706 6.108 1.00 96.44 90 MET A C 1
ATOM 670 O O . MET A 1 90 ? -9.591 -5.281 4.956 1.00 96.44 90 MET A O 1
ATOM 674 N N . PRO A 1 91 ? -10.398 -6.822 6.394 1.00 96.94 91 PRO A N 1
ATOM 675 C CA . PRO A 1 91 ? -10.884 -7.745 5.367 1.00 96.94 91 PRO A CA 1
ATOM 676 C C . PRO A 1 91 ? -11.909 -7.122 4.415 1.00 96.94 91 PRO A C 1
ATOM 678 O O . PRO A 1 91 ? -11.930 -7.472 3.238 1.00 96.94 91 PRO A O 1
ATOM 681 N N . ASP A 1 92 ? -12.716 -6.190 4.921 1.00 97.12 92 ASP A N 1
ATOM 682 C CA . ASP A 1 92 ? -13.826 -5.568 4.194 1.00 97.12 92 ASP A CA 1
ATOM 683 C C . ASP A 1 92 ? -13.474 -4.184 3.623 1.00 97.12 92 ASP A C 1
ATOM 685 O O . ASP A 1 92 ? -14.337 -3.525 3.049 1.00 97.12 92 ASP A O 1
ATOM 689 N N . LEU A 1 93 ? -12.227 -3.722 3.787 1.00 97.19 93 LEU A N 1
ATOM 690 C CA . LEU A 1 93 ? -11.821 -2.387 3.353 1.00 97.19 93 LEU A CA 1
ATOM 691 C C . LEU A 1 93 ? -11.738 -2.323 1.830 1.00 97.19 93 LEU A C 1
ATOM 693 O O . LEU A 1 93 ? -10.835 -2.914 1.252 1.00 97.19 93 LEU A O 1
ATOM 697 N N . GLU A 1 94 ? -12.622 -1.549 1.204 1.00 97.38 94 GLU A N 1
ATOM 698 C CA . GLU A 1 94 ? -12.684 -1.355 -0.249 1.00 97.38 94 GLU A CA 1
ATOM 699 C C . GLU A 1 94 ? -11.989 -0.059 -0.693 1.00 97.38 94 GLU A C 1
ATOM 701 O O . GLU A 1 94 ? -11.338 -0.024 -1.740 1.00 97.38 94 GLU A O 1
ATOM 706 N N . TYR A 1 95 ? -12.084 1.006 0.112 1.00 96.31 95 TYR A N 1
ATOM 707 C CA . TYR A 1 95 ? -11.612 2.341 -0.268 1.00 96.31 95 TYR A CA 1
ATOM 708 C C . TYR A 1 95 ? -10.808 3.021 0.846 1.00 96.31 95 TYR A C 1
ATOM 710 O O . TYR A 1 95 ? -11.311 3.237 1.948 1.00 96.31 95 TYR A O 1
ATOM 718 N N . ALA A 1 96 ? -9.580 3.441 0.533 1.00 94.75 96 ALA A N 1
ATOM 719 C CA . ALA A 1 96 ? -8.747 4.273 1.405 1.00 94.75 96 ALA A CA 1
ATOM 720 C C . ALA A 1 96 ? -8.490 5.630 0.738 1.00 94.75 96 ALA A C 1
ATOM 722 O O . ALA A 1 96 ? -7.573 5.779 -0.062 1.00 94.75 96 ALA A O 1
ATOM 723 N N . LYS A 1 97 ? -9.331 6.629 1.015 1.00 88.94 97 LYS A N 1
ATOM 724 C CA . LYS A 1 97 ? -9.387 7.862 0.210 1.00 88.94 97 LYS A CA 1
ATOM 725 C C . LYS A 1 97 ? -8.054 8.617 0.145 1.00 88.94 97 LYS A C 1
ATOM 727 O O . LYS A 1 97 ? -7.651 9.043 -0.925 1.00 88.94 97 LYS A O 1
ATOM 732 N N . GLY A 1 98 ? -7.420 8.811 1.292 1.00 85.06 98 GLY A N 1
ATOM 733 C CA . GLY A 1 98 ? -6.148 9.500 1.448 1.00 85.06 98 GLY A CA 1
ATOM 734 C C . GLY A 1 98 ? -4.996 8.507 1.477 1.00 85.06 98 GLY A C 1
ATOM 735 O O . GLY A 1 98 ? -4.745 7.790 0.511 1.00 85.06 98 GLY A O 1
ATOM 736 N N . TRP A 1 99 ? -4.259 8.472 2.585 1.00 79.19 99 TRP A N 1
ATOM 737 C CA . TRP A 1 99 ? -3.049 7.659 2.680 1.00 79.19 99 TRP A CA 1
ATOM 738 C C . TRP A 1 99 ? -3.267 6.433 3.561 1.00 79.19 99 TRP A C 1
ATOM 740 O O . TRP A 1 99 ? -3.686 6.556 4.711 1.00 79.19 99 TRP A O 1
ATOM 750 N N . ALA A 1 100 ? -2.922 5.260 3.037 1.00 86.94 100 ALA A N 1
ATOM 751 C CA . ALA A 1 100 ? -2.707 4.057 3.830 1.00 86.94 100 ALA A CA 1
ATOM 752 C C . ALA A 1 100 ? -1.197 3.900 4.045 1.00 86.94 100 ALA A C 1
ATOM 754 O O . ALA A 1 100 ? -0.466 3.531 3.125 1.00 86.94 100 ALA A O 1
ATOM 755 N N . THR A 1 101 ? -0.718 4.247 5.239 1.00 91.00 101 THR A N 1
ATOM 756 C CA . THR A 1 101 ? 0.713 4.316 5.554 1.00 91.00 101 THR A CA 1
ATOM 757 C C . THR A 1 101 ? 1.072 3.405 6.721 1.00 91.00 101 THR A C 1
ATOM 759 O O . THR A 1 101 ? 0.743 3.708 7.863 1.00 91.00 101 THR A O 1
ATOM 762 N N . LEU A 1 102 ? 1.801 2.323 6.466 1.00 90.56 102 LEU A N 1
ATOM 763 C CA . LEU A 1 102 ? 2.255 1.388 7.494 1.00 90.56 102 LEU A CA 1
ATOM 764 C C . LEU A 1 102 ? 3.783 1.424 7.607 1.00 90.56 102 LEU A C 1
ATOM 766 O O . LEU A 1 102 ? 4.497 1.024 6.685 1.00 90.56 102 LEU A O 1
ATOM 770 N N . TYR A 1 103 ? 4.279 1.893 8.752 1.00 88.94 103 TYR A N 1
ATOM 771 C CA . TYR A 1 103 ? 5.689 1.867 9.141 1.00 88.94 103 TYR A CA 1
ATOM 772 C C . TYR A 1 103 ? 5.903 0.827 10.243 1.00 88.94 103 TYR A C 1
ATOM 774 O O . TYR A 1 103 ? 5.763 1.133 11.426 1.00 88.94 103 TYR A O 1
ATOM 782 N N . ILE A 1 104 ? 6.262 -0.395 9.860 1.00 82.81 104 ILE A N 1
ATOM 783 C CA . ILE A 1 104 ? 6.368 -1.539 10.770 1.00 82.81 104 ILE A CA 1
ATOM 784 C C . ILE A 1 104 ? 7.829 -2.013 10.808 1.00 82.81 104 ILE A C 1
ATOM 786 O O . ILE A 1 104 ? 8.25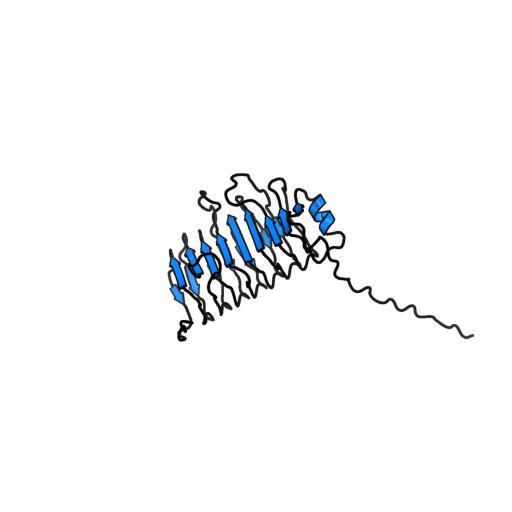5 -2.749 9.924 1.00 82.81 104 ILE A O 1
ATOM 790 N N . PRO A 1 105 ? 8.651 -1.557 11.773 1.00 74.31 105 PRO A N 1
ATOM 791 C CA . PRO A 1 105 ? 10.053 -1.966 11.865 1.00 74.31 105 PRO A CA 1
ATOM 792 C C . PRO A 1 105 ? 10.244 -3.442 12.240 1.00 74.31 105 PRO A C 1
ATOM 794 O O . PRO A 1 105 ? 11.285 -4.015 11.924 1.00 74.31 105 PRO A O 1
ATOM 797 N N . SER A 1 106 ? 9.265 -4.046 12.912 1.00 79.00 106 SER A N 1
ATOM 798 C CA . SER A 1 106 ? 9.219 -5.478 13.209 1.00 79.00 106 SER A CA 1
ATOM 799 C C . SER A 1 106 ? 8.794 -6.287 11.975 1.00 79.00 106 SER A C 1
ATOM 801 O O . SER A 1 106 ? 8.334 -5.742 10.969 1.00 79.00 106 SER A O 1
ATOM 803 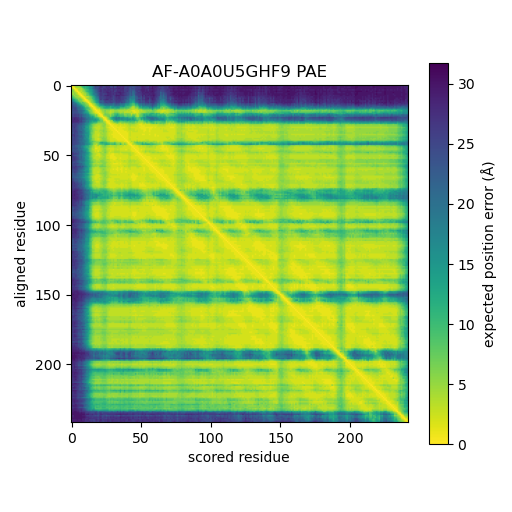N N . HIS A 1 107 ? 8.987 -7.604 12.033 1.00 83.69 107 HIS A N 1
ATOM 804 C CA . HIS A 1 107 ? 8.392 -8.495 11.045 1.00 83.69 107 HIS A CA 1
ATOM 805 C C . HIS A 1 107 ? 6.885 -8.585 11.285 1.00 83.69 107 HIS A C 1
ATOM 807 O O . HIS A 1 107 ? 6.462 -8.801 12.420 1.00 83.69 107 HIS A O 1
ATOM 813 N N . ILE A 1 108 ? 6.100 -8.428 10.222 1.00 85.75 108 ILE A N 1
ATOM 814 C CA . ILE A 1 108 ? 4.668 -8.714 10.235 1.00 85.75 108 ILE A CA 1
ATOM 815 C C . ILE A 1 108 ? 4.433 -10.036 9.512 1.00 85.75 108 ILE A C 1
ATOM 817 O O . ILE A 1 108 ? 4.888 -10.215 8.379 1.00 85.75 108 ILE A O 1
ATOM 821 N N . ASP A 1 109 ? 3.729 -10.951 10.173 1.00 83.62 109 ASP A N 1
ATOM 822 C CA . ASP A 1 109 ? 3.455 -12.275 9.619 1.00 83.62 109 ASP A CA 1
ATOM 823 C C . ASP A 1 109 ? 2.352 -12.195 8.556 1.00 83.62 109 ASP A C 1
ATOM 825 O O . ASP A 1 109 ? 2.402 -12.886 7.539 1.00 83.62 109 ASP A O 1
ATOM 829 N N . VAL A 1 110 ? 1.346 -11.345 8.791 1.00 87.88 110 VAL A N 1
ATOM 830 C CA . VAL A 1 110 ? 0.146 -11.249 7.954 1.00 87.88 110 VAL A CA 1
ATOM 831 C C . VAL A 1 110 ? -0.279 -9.789 7.797 1.00 87.88 110 VAL A C 1
ATOM 833 O O . VAL A 1 110 ? -0.559 -9.096 8.777 1.00 87.88 110 VAL A O 1
ATOM 836 N N . LEU A 1 111 ? -0.356 -9.340 6.544 1.00 91.88 111 LEU A N 1
ATOM 837 C CA . LEU A 1 111 ? -0.890 -8.043 6.136 1.00 91.88 111 LEU A CA 1
ATOM 838 C C . LEU A 1 111 ? -1.964 -8.275 5.070 1.00 91.88 111 LEU A C 1
ATOM 840 O O . LEU A 1 111 ? -1.633 -8.569 3.920 1.00 91.88 111 LEU A O 1
ATOM 844 N N . GLU A 1 112 ? -3.236 -8.130 5.437 1.00 94.19 112 GLU A N 1
ATOM 845 C CA . GLU A 1 112 ? -4.354 -8.454 4.549 1.00 94.19 112 GLU A CA 1
ATOM 846 C C . GLU A 1 112 ? -5.380 -7.322 4.449 1.00 94.19 112 GLU A C 1
ATOM 848 O O . GLU A 1 112 ? -6.020 -6.913 5.417 1.00 94.19 112 GLU A O 1
ATOM 853 N N . MET A 1 113 ? -5.566 -6.843 3.219 1.00 96.06 113 MET A N 1
ATOM 854 C CA . MET A 1 113 ? -6.664 -5.959 2.816 1.00 96.06 113 MET A CA 1
ATOM 855 C C . MET A 1 113 ? -7.197 -6.448 1.459 1.00 96.06 113 MET A C 1
ATOM 857 O O . MET A 1 113 ? -6.999 -5.794 0.431 1.00 96.06 113 MET A O 1
ATOM 861 N N . PRO A 1 114 ? -7.779 -7.661 1.408 1.00 97.69 114 PRO A N 1
ATOM 862 C CA . PRO A 1 114 ? -8.084 -8.354 0.160 1.00 97.69 114 PRO A CA 1
ATOM 863 C C . PRO A 1 114 ? -9.145 -7.642 -0.683 1.00 97.69 114 PRO A C 1
ATOM 865 O O . PRO A 1 114 ? -9.123 -7.782 -1.905 1.00 97.69 114 PRO A O 1
ATOM 868 N N . ALA A 1 115 ? -10.041 -6.887 -0.044 1.00 98.19 115 ALA A N 1
ATOM 869 C CA . ALA A 1 115 ? -11.098 -6.128 -0.700 1.00 98.19 115 ALA A CA 1
ATOM 870 C C . ALA A 1 115 ? -10.653 -4.742 -1.196 1.00 98.19 115 ALA A C 1
ATOM 872 O O . ALA A 1 115 ? -11.432 -4.096 -1.883 1.00 98.19 115 ALA A O 1
ATOM 873 N N . LEU A 1 116 ? -9.428 -4.283 -0.896 1.00 97.94 116 LEU A N 1
ATOM 874 C CA . LEU A 1 116 ? -9.015 -2.909 -1.197 1.00 97.94 116 LEU A CA 1
ATOM 875 C C . LEU A 1 116 ? -8.952 -2.689 -2.707 1.00 97.94 116 LEU A C 1
ATOM 877 O O . LEU A 1 116 ? -8.036 -3.186 -3.356 1.00 97.94 116 LEU A O 1
ATOM 881 N N . GLU A 1 117 ? -9.894 -1.918 -3.249 1.00 98.06 117 GLU A N 1
ATOM 882 C CA . GLU A 1 117 ? -10.036 -1.649 -4.681 1.00 98.06 117 GLU A CA 1
ATOM 883 C C . GLU A 1 117 ? -9.317 -0.371 -5.107 1.00 98.06 117 GLU A C 1
ATOM 885 O O . GLU A 1 117 ? -8.746 -0.303 -6.201 1.00 98.06 117 GLU A O 1
ATOM 890 N N . ALA A 1 118 ? -9.333 0.659 -4.260 1.00 96.94 118 ALA A N 1
ATOM 891 C CA . ALA A 1 118 ? -8.684 1.926 -4.563 1.00 96.94 118 ALA A CA 1
ATOM 892 C C . ALA A 1 118 ? -8.112 2.610 -3.321 1.00 96.94 118 ALA A C 1
ATOM 894 O O . ALA A 1 118 ? -8.689 2.566 -2.232 1.00 96.94 118 ALA A O 1
ATOM 895 N N . SER A 1 119 ? -6.987 3.295 -3.523 1.00 96.06 119 SER A N 1
ATOM 896 C CA . SER A 1 119 ? -6.354 4.124 -2.499 1.00 96.06 119 SER A CA 1
ATOM 897 C C . SER A 1 119 ? -5.918 5.478 -3.060 1.00 96.06 119 SER A C 1
ATOM 899 O O . SER A 1 119 ? -5.614 5.587 -4.247 1.00 96.06 119 SER A O 1
ATOM 901 N N . GLY A 1 120 ? -5.832 6.513 -2.226 1.00 94.44 120 GLY A N 1
ATOM 902 C CA . GLY A 1 120 ? -5.153 7.755 -2.600 1.00 94.44 120 GLY A CA 1
ATOM 903 C C . GLY A 1 120 ? -3.644 7.533 -2.732 1.00 94.44 120 GLY A C 1
ATOM 904 O O . GLY A 1 120 ? -3.069 7.781 -3.788 1.00 94.44 120 GLY A O 1
ATOM 905 N N . SER A 1 121 ? -3.016 6.979 -1.691 1.00 93.19 121 SER A N 1
ATOM 906 C CA . SER A 1 121 ? -1.628 6.487 -1.685 1.00 93.19 121 SER A CA 1
ATOM 907 C C . SER A 1 121 ? -1.512 5.221 -0.841 1.00 93.19 121 SER A C 1
ATOM 909 O O . SER A 1 121 ? -2.279 5.012 0.104 1.00 93.19 121 SER A O 1
ATOM 911 N N . LEU A 1 122 ? -0.531 4.380 -1.159 1.00 95.25 122 LEU A N 1
ATOM 912 C CA . LEU A 1 122 ? -0.207 3.184 -0.393 1.00 95.25 122 LEU A CA 1
ATOM 913 C C . LEU A 1 122 ? 1.280 3.207 -0.054 1.00 95.25 122 LEU A C 1
ATOM 915 O O . LEU A 1 122 ? 2.111 3.060 -0.941 1.00 95.25 122 LEU A O 1
ATOM 919 N N . THR A 1 123 ? 1.620 3.372 1.221 1.00 94.00 123 THR A N 1
ATOM 920 C CA . THR A 1 123 ? 3.005 3.345 1.698 1.00 94.00 123 THR A CA 1
ATOM 921 C C . THR A 1 123 ? 3.185 2.227 2.710 1.00 94.00 123 THR A C 1
ATOM 923 O O . THR A 1 123 ? 2.650 2.279 3.811 1.00 94.00 123 THR A O 1
ATOM 926 N N . LEU A 1 124 ? 3.987 1.233 2.357 1.00 93.31 124 LEU A N 1
ATOM 927 C CA . LEU A 1 124 ? 4.366 0.112 3.201 1.00 93.31 124 LEU A CA 1
ATOM 928 C C . LEU A 1 124 ? 5.871 0.142 3.400 1.00 93.31 124 LEU A C 1
ATOM 930 O O . LEU A 1 124 ? 6.646 0.073 2.445 1.00 93.31 124 LEU A O 1
ATOM 934 N N . ARG A 1 125 ? 6.306 0.234 4.650 1.00 90.62 125 ARG A N 1
ATOM 935 C CA . ARG A 1 125 ? 7.719 0.214 4.997 1.00 90.62 125 ARG A CA 1
ATOM 936 C C . ARG A 1 125 ? 7.945 -0.648 6.221 1.00 90.62 125 ARG A C 1
ATOM 938 O O . ARG A 1 125 ? 7.411 -0.354 7.285 1.00 90.62 125 ARG A O 1
ATOM 945 N N . GLY A 1 126 ? 8.783 -1.663 6.079 1.00 87.81 126 GLY A N 1
ATOM 946 C CA . GLY A 1 126 ? 8.976 -2.644 7.134 1.00 87.81 126 GLY A CA 1
ATOM 947 C C . GLY A 1 126 ? 9.698 -3.892 6.665 1.00 87.81 126 GLY A C 1
ATOM 948 O O . GLY A 1 126 ? 10.397 -3.844 5.654 1.00 87.81 126 GLY A O 1
ATOM 949 N N . ASN A 1 127 ? 9.544 -4.983 7.411 1.00 87.06 127 ASN A N 1
ATOM 950 C CA . ASN A 1 127 ? 10.086 -6.298 7.070 1.00 87.06 127 ASN A CA 1
ATOM 951 C C . ASN A 1 127 ? 8.937 -7.244 6.681 1.00 87.06 127 ASN A C 1
ATOM 953 O O . ASN A 1 127 ? 8.321 -7.870 7.545 1.00 87.06 127 ASN A O 1
ATOM 957 N N . PHE A 1 128 ? 8.649 -7.327 5.381 1.00 87.62 128 PHE A N 1
ATOM 958 C CA . PHE A 1 128 ? 7.521 -8.087 4.833 1.00 87.62 128 PHE A CA 1
ATOM 959 C C . PHE A 1 128 ? 8.017 -9.281 4.017 1.00 87.62 128 PHE A C 1
ATOM 961 O O . PHE A 1 128 ? 8.940 -9.140 3.215 1.00 87.62 128 PHE A O 1
ATOM 968 N N . THR A 1 129 ? 7.363 -10.435 4.157 1.00 90.19 129 THR A N 1
ATOM 969 C CA . THR A 1 129 ? 7.606 -11.591 3.272 1.00 90.19 129 THR A CA 1
ATOM 970 C C . THR A 1 129 ? 6.656 -11.603 2.080 1.00 90.19 129 THR A C 1
ATOM 972 O O . THR A 1 129 ? 7.091 -11.846 0.957 1.00 90.19 129 THR A O 1
ATOM 975 N N . ASP A 1 130 ? 5.390 -11.245 2.280 1.00 92.19 130 ASP A N 1
ATOM 976 C CA . ASP A 1 130 ? 4.394 -11.183 1.216 1.00 92.19 130 ASP A CA 1
ATOM 977 C C . ASP A 1 130 ? 3.574 -9.896 1.338 1.00 92.19 130 ASP A C 1
ATOM 979 O O . ASP A 1 130 ? 3.105 -9.526 2.412 1.00 92.19 130 ASP A O 1
ATOM 983 N N . VAL A 1 131 ? 3.414 -9.202 0.215 1.00 93.94 131 VAL A N 1
ATOM 984 C CA . VAL A 1 131 ? 2.568 -8.018 0.078 1.00 93.94 131 VAL A CA 1
ATOM 985 C C . VAL A 1 131 ? 1.623 -8.268 -1.085 1.00 93.94 131 VAL A C 1
ATOM 987 O O . VAL A 1 131 ? 2.048 -8.318 -2.245 1.00 93.94 131 VAL A O 1
ATOM 990 N N . SER A 1 132 ? 0.334 -8.430 -0.789 1.00 96.38 132 SER A N 1
ATOM 991 C CA . SER A 1 132 ? -0.671 -8.675 -1.817 1.00 96.38 132 SER A CA 1
ATOM 992 C C . SER A 1 132 ? -1.934 -7.856 -1.611 1.00 96.38 132 SER A C 1
ATOM 994 O O . SER A 1 132 ? -2.532 -7.872 -0.542 1.00 96.38 132 SER A O 1
ATOM 996 N N . PHE A 1 133 ? -2.356 -7.188 -2.684 1.00 97.44 133 PHE A N 1
ATOM 997 C CA . PHE A 1 133 ? -3.638 -6.494 -2.762 1.00 97.44 133 PHE A CA 1
ATOM 998 C C . PHE A 1 133 ? -4.353 -6.962 -4.033 1.00 97.44 133 PHE A C 1
ATOM 1000 O O . PHE A 1 133 ? -4.174 -6.372 -5.102 1.00 97.44 133 PHE A O 1
ATOM 1007 N N . PRO A 1 134 ? -5.088 -8.086 -3.964 1.00 98.19 134 PRO A N 1
ATOM 1008 C CA . PRO A 1 134 ? -5.639 -8.741 -5.144 1.00 98.19 134 PRO A CA 1
ATOM 1009 C C . PRO A 1 134 ? -6.728 -7.927 -5.848 1.00 98.19 134 PRO A C 1
ATOM 1011 O O . PRO A 1 134 ? -6.888 -8.096 -7.054 1.00 98.19 134 PRO A O 1
ATOM 1014 N N . ALA A 1 135 ? -7.440 -7.057 -5.127 1.00 98.44 135 ALA A N 1
ATOM 1015 C CA . ALA A 1 135 ? -8.492 -6.202 -5.673 1.00 98.44 135 ALA A CA 1
ATOM 1016 C C . ALA A 1 135 ? -8.015 -4.789 -6.057 1.00 98.44 135 ALA A C 1
ATOM 1018 O O . ALA A 1 135 ? -8.756 -4.064 -6.712 1.00 98.44 135 ALA A O 1
ATOM 1019 N N . LEU A 1 136 ? -6.784 -4.391 -5.702 1.00 98.31 136 LEU A N 1
ATOM 1020 C CA . LEU A 1 136 ? -6.342 -3.002 -5.854 1.00 98.31 136 LEU A CA 1
ATOM 1021 C C . LEU A 1 136 ? -6.184 -2.651 -7.328 1.00 98.31 136 LEU A C 1
ATOM 1023 O O . LEU A 1 136 ? -5.256 -3.119 -7.980 1.00 98.31 136 LEU A O 1
ATOM 1027 N N . HIS A 1 137 ? -7.073 -1.800 -7.828 1.00 97.88 137 HIS A N 1
ATOM 1028 C CA . HIS A 1 137 ? -7.140 -1.366 -9.216 1.00 97.88 137 HIS A CA 1
ATOM 1029 C C . HIS A 1 137 ? -6.412 -0.050 -9.463 1.00 97.88 137 HIS A C 1
ATOM 1031 O O . HIS A 1 137 ? -5.736 0.083 -10.487 1.00 97.88 137 HIS A O 1
ATOM 1037 N N . THR A 1 138 ? -6.539 0.905 -8.542 1.00 96.38 138 THR A N 1
ATOM 1038 C CA . THR A 1 138 ? -6.101 2.285 -8.777 1.00 96.38 138 THR A CA 1
ATOM 1039 C C . THR A 1 138 ? -5.471 2.906 -7.537 1.00 96.38 138 THR A C 1
ATOM 1041 O O . THR A 1 138 ? -6.013 2.791 -6.436 1.00 96.38 138 THR A O 1
ATOM 1044 N N . VAL A 1 139 ? -4.370 3.637 -7.740 1.00 95.00 139 VAL A N 1
ATOM 1045 C CA . VAL A 1 139 ? -3.802 4.569 -6.753 1.00 95.00 139 VAL A CA 1
ATOM 1046 C C . VAL A 1 139 ? -3.652 5.955 -7.381 1.00 95.00 139 VAL A C 1
ATOM 1048 O O . VAL A 1 139 ? -2.847 6.113 -8.293 1.00 95.00 139 VAL A O 1
ATOM 1051 N N . SER A 1 140 ? -4.473 6.927 -6.971 1.00 89.56 140 SER A N 1
ATOM 1052 C CA . SER A 1 140 ? -4.747 8.128 -7.792 1.00 89.56 140 SER A CA 1
ATOM 1053 C C . SER A 1 140 ? -4.360 9.486 -7.205 1.00 89.56 140 SER A C 1
ATOM 1055 O O . SER A 1 140 ? -4.524 10.489 -7.894 1.00 89.56 140 SER A O 1
ATOM 1057 N N . GLU A 1 141 ? -3.955 9.559 -5.937 1.00 85.12 141 GLU A N 1
ATOM 1058 C CA . GLU A 1 141 ? -3.574 10.830 -5.290 1.00 85.12 141 GLU A CA 1
ATOM 1059 C C . GLU A 1 141 ? -2.087 10.873 -4.900 1.00 85.12 141 GLU A C 1
ATOM 1061 O O . GLU A 1 141 ? -1.609 11.850 -4.321 1.00 85.12 141 GLU A O 1
ATOM 1066 N N . GLY A 1 142 ? -1.351 9.799 -5.171 1.00 86.19 142 GLY A N 1
ATOM 1067 C CA . GLY A 1 142 ? 0.039 9.659 -4.791 1.00 86.19 142 GLY A CA 1
ATOM 1068 C C . GLY A 1 142 ? 0.622 8.309 -5.180 1.00 86.19 142 GLY A C 1
ATOM 1069 O O . GLY A 1 142 ? 0.153 7.621 -6.087 1.00 86.19 142 GLY A O 1
ATOM 1070 N N . ASP A 1 143 ? 1.681 7.936 -4.472 1.00 90.12 143 ASP A N 1
ATOM 1071 C CA . ASP A 1 143 ? 2.550 6.841 -4.883 1.00 90.12 143 ASP A CA 1
ATOM 1072 C C . ASP A 1 143 ? 2.149 5.506 -4.233 1.00 90.12 143 ASP A C 1
ATOM 1074 O O . ASP A 1 143 ? 1.588 5.466 -3.129 1.00 90.12 143 ASP A O 1
ATOM 1078 N N . VAL A 1 144 ? 2.484 4.403 -4.906 1.00 94.75 144 VAL A N 1
ATOM 1079 C CA . VAL A 1 144 ? 2.632 3.078 -4.291 1.00 94.75 144 VAL A CA 1
ATOM 1080 C C . VAL A 1 144 ? 4.084 2.935 -3.856 1.00 94.75 144 VAL A C 1
ATOM 1082 O O . VAL A 1 144 ? 4.968 2.720 -4.680 1.00 94.75 144 VAL A O 1
ATOM 1085 N N . VAL A 1 145 ? 4.340 3.043 -2.559 1.00 94.38 145 VAL A N 1
ATOM 1086 C CA . VAL A 1 145 ? 5.666 2.917 -1.955 1.00 94.38 145 VAL A CA 1
ATOM 1087 C C . VAL A 1 145 ? 5.725 1.613 -1.173 1.00 94.38 145 VAL A C 1
ATOM 1089 O O . VAL A 1 145 ? 5.012 1.455 -0.190 1.00 94.38 145 VAL A O 1
ATOM 1092 N N . ILE A 1 146 ? 6.585 0.679 -1.570 1.00 94.44 146 ILE A N 1
ATOM 1093 C CA . ILE A 1 146 ? 6.806 -0.577 -0.846 1.00 94.44 146 ILE A CA 1
ATOM 1094 C C . ILE A 1 146 ? 8.303 -0.734 -0.589 1.00 94.44 146 ILE A C 1
ATOM 1096 O O . ILE A 1 146 ? 9.103 -0.903 -1.509 1.00 94.44 146 ILE A O 1
ATOM 1100 N N . MET A 1 147 ? 8.691 -0.665 0.681 1.00 91.62 147 MET A N 1
ATOM 1101 C CA . MET A 1 147 ? 10.081 -0.715 1.121 1.00 91.62 147 MET A CA 1
ATOM 1102 C C . MET A 1 147 ? 10.289 -1.856 2.115 1.00 91.62 147 MET A C 1
ATOM 1104 O O . MET A 1 147 ? 9.889 -1.752 3.277 1.00 91.62 147 MET A O 1
ATOM 1108 N N . ASN A 1 148 ? 10.976 -2.912 1.679 1.00 88.19 148 ASN A N 1
ATOM 1109 C CA . ASN A 1 148 ? 11.419 -3.995 2.558 1.00 88.19 148 ASN A CA 1
ATOM 1110 C C . ASN A 1 148 ? 12.725 -3.592 3.264 1.00 88.19 148 ASN A C 1
ATOM 1112 O O . ASN A 1 148 ? 13.798 -4.083 2.919 1.00 88.19 148 ASN A O 1
ATOM 1116 N N . SER A 1 149 ? 12.642 -2.586 4.138 1.00 77.56 149 SER A N 1
ATOM 1117 C CA . SER A 1 149 ? 13.672 -2.175 5.101 1.00 77.56 149 SER A CA 1
ATOM 1118 C C . SER A 1 149 ? 13.161 -0.982 5.933 1.00 77.56 149 SER A C 1
ATOM 1120 O O . SER A 1 149 ? 12.873 0.102 5.387 1.00 77.56 149 SER A O 1
ATOM 1122 N N . PRO A 1 150 ? 13.078 -1.106 7.269 1.00 63.91 150 PRO A N 1
ATOM 1123 C CA . PRO A 1 150 ? 13.050 0.065 8.130 1.00 63.91 150 PRO A CA 1
ATOM 1124 C C . PRO A 1 150 ? 14.437 0.725 8.086 1.00 63.91 150 PRO A C 1
ATOM 1126 O O . PRO A 1 150 ? 15.454 0.039 8.073 1.00 63.91 150 PRO A O 1
ATOM 1129 N N . VAL A 1 151 ? 14.488 2.062 8.003 1.00 63.66 151 VAL A N 1
ATOM 1130 C CA . VAL A 1 151 ? 15.738 2.848 7.897 1.00 63.66 151 VAL A CA 1
ATOM 1131 C C . VAL A 1 151 ? 16.858 2.235 8.762 1.00 63.66 151 VAL A C 1
ATOM 1133 O O . VAL A 1 151 ? 16.680 2.098 9.967 1.00 63.66 151 VAL A O 1
ATOM 1136 N N . ALA A 1 152 ? 18.015 1.942 8.157 1.00 61.81 152 ALA A N 1
ATOM 1137 C CA . ALA A 1 152 ? 19.248 1.475 8.812 1.00 61.81 152 ALA A CA 1
ATOM 1138 C C . ALA A 1 152 ? 19.303 0.011 9.303 1.00 61.81 152 ALA A C 1
ATOM 1140 O O . ALA A 1 152 ? 20.289 -0.352 9.949 1.00 61.81 152 ALA A O 1
ATOM 1141 N N . ILE A 1 153 ? 18.329 -0.841 8.962 1.00 67.00 153 ILE A N 1
ATOM 1142 C CA . ILE A 1 153 ? 18.408 -2.290 9.208 1.00 67.00 153 ILE A CA 1
ATOM 1143 C C . ILE A 1 153 ? 18.276 -3.033 7.876 1.00 67.00 153 ILE A C 1
ATOM 1145 O O . ILE A 1 153 ? 17.338 -2.805 7.108 1.00 67.00 153 ILE A O 1
ATOM 1149 N N . GLU A 1 154 ? 19.241 -3.911 7.598 1.00 70.69 154 GLU A N 1
ATOM 1150 C CA . GLU A 1 154 ? 19.168 -4.830 6.463 1.00 70.69 154 GLU A CA 1
ATOM 1151 C C . GLU A 1 154 ? 17.955 -5.752 6.644 1.00 70.69 154 GLU A C 1
ATOM 1153 O O . GLU A 1 154 ? 17.806 -6.344 7.716 1.00 70.69 154 GLU A O 1
ATOM 1158 N N . PRO A 1 155 ? 17.080 -5.889 5.636 1.00 72.12 155 PRO A N 1
ATOM 1159 C CA . PRO A 1 155 ? 15.917 -6.755 5.751 1.00 72.12 155 PRO A CA 1
ATOM 1160 C C . PRO A 1 155 ? 16.342 -8.210 5.959 1.00 72.12 155 PRO A C 1
ATOM 1162 O O . PRO A 1 155 ? 17.198 -8.743 5.246 1.00 72.12 155 PRO A O 1
ATOM 1165 N N . GLU A 1 156 ? 15.708 -8.874 6.922 1.00 76.00 156 GLU A N 1
ATOM 1166 C CA . GLU A 1 156 ? 15.973 -10.286 7.207 1.00 76.00 156 GLU A CA 1
ATOM 1167 C C . GLU A 1 156 ? 15.368 -11.200 6.135 1.00 76.00 156 GLU A C 1
ATOM 1169 O O . GLU A 1 156 ? 15.922 -12.259 5.823 1.00 76.00 156 GLU A O 1
ATOM 1174 N N . THR A 1 157 ? 14.252 -10.772 5.540 1.00 83.56 157 THR A N 1
ATOM 1175 C CA . THR A 1 157 ? 13.456 -11.566 4.601 1.00 83.56 157 THR A CA 1
ATOM 1176 C C . THR A 1 157 ? 13.533 -11.022 3.175 1.00 83.56 157 THR A C 1
ATOM 1178 O O . THR A 1 157 ? 13.943 -9.885 2.932 1.00 83.56 157 THR A O 1
ATOM 1181 N N . SER A 1 158 ? 13.180 -11.868 2.207 1.00 90.56 158 SER A N 1
ATOM 1182 C CA . SER A 1 158 ? 12.886 -11.441 0.839 1.00 90.56 158 SER A CA 1
ATOM 1183 C C . SER A 1 158 ? 11.378 -11.291 0.693 1.00 90.56 158 SER A C 1
ATOM 1185 O O . SER A 1 158 ? 10.637 -12.125 1.205 1.00 90.56 158 SER A O 1
ATOM 1187 N N . MET A 1 159 ? 10.946 -10.255 -0.017 1.00 92.31 159 MET A N 1
ATOM 1188 C CA . MET A 1 159 ? 9.539 -9.907 -0.169 1.00 92.31 159 MET A CA 1
ATOM 1189 C C . MET A 1 159 ? 9.002 -10.321 -1.544 1.00 92.31 159 MET A C 1
ATOM 1191 O O . MET A 1 159 ? 9.635 -10.062 -2.573 1.00 92.31 159 MET A O 1
ATOM 1195 N N . ASN A 1 160 ? 7.803 -10.898 -1.579 1.00 94.56 160 ASN A N 1
ATOM 1196 C CA . ASN A 1 160 ? 6.994 -11.049 -2.784 1.00 94.56 160 ASN A CA 1
ATOM 1197 C C . ASN A 1 160 ? 5.953 -9.930 -2.852 1.00 94.56 160 ASN A C 1
ATOM 1199 O O . ASN A 1 160 ? 5.265 -9.657 -1.872 1.00 94.56 160 ASN A O 1
ATOM 1203 N N . ILE A 1 161 ? 5.801 -9.314 -4.021 1.00 95.62 161 ILE A N 1
ATOM 1204 C CA . ILE A 1 161 ? 4.809 -8.263 -4.263 1.00 95.62 161 ILE A CA 1
ATOM 1205 C C . ILE A 1 161 ? 3.847 -8.730 -5.353 1.00 95.62 161 ILE A C 1
ATOM 1207 O O . ILE A 1 161 ? 4.273 -9.059 -6.464 1.00 95.62 161 ILE A O 1
ATOM 1211 N N . SER A 1 162 ? 2.549 -8.720 -5.059 1.00 97.69 162 SER A N 1
ATOM 1212 C CA . SER A 1 162 ? 1.497 -9.129 -5.992 1.00 97.69 162 SER A CA 1
ATOM 1213 C C . SER A 1 162 ? 0.332 -8.140 -5.983 1.00 97.69 162 SER A C 1
ATOM 1215 O O . SER A 1 162 ? -0.497 -8.156 -5.069 1.00 97.69 162 SER A O 1
ATOM 1217 N N . LEU A 1 163 ? 0.250 -7.306 -7.026 1.00 98.06 163 LEU A N 1
ATOM 1218 C CA . LEU A 1 163 ? -0.863 -6.379 -7.272 1.00 98.06 163 LEU A CA 1
ATOM 1219 C C . LEU A 1 163 ? -1.508 -6.747 -8.624 1.00 98.06 163 LEU A C 1
ATOM 1221 O O . LEU A 1 163 ? -1.329 -6.046 -9.622 1.00 98.06 163 LEU A O 1
ATOM 1225 N N . PRO A 1 164 ? -2.196 -7.903 -8.707 1.00 98.31 164 PRO A N 1
ATOM 1226 C CA . PRO A 1 164 ? -2.638 -8.479 -9.974 1.00 98.31 164 PRO A CA 1
ATOM 1227 C C . PRO A 1 164 ? -3.695 -7.638 -10.692 1.00 98.31 164 PRO A C 1
ATOM 1229 O O . PRO A 1 164 ? -3.796 -7.729 -11.908 1.00 98.31 164 PRO A O 1
ATOM 1232 N N . ALA A 1 165 ? -4.466 -6.836 -9.959 1.00 98.44 165 ALA A N 1
ATOM 1233 C CA . ALA A 1 165 ? -5.546 -6.011 -10.488 1.00 98.44 165 ALA A CA 1
ATOM 1234 C C . ALA A 1 165 ? -5.140 -4.554 -10.769 1.00 98.44 165 ALA A C 1
ATOM 1236 O O . ALA A 1 165 ? -5.930 -3.820 -11.378 1.00 98.44 165 ALA A O 1
ATOM 1237 N N . LEU A 1 166 ? -3.932 -4.147 -10.350 1.00 98.25 166 LEU A N 1
ATOM 1238 C CA . LEU A 1 166 ? -3.485 -2.757 -10.399 1.00 98.25 166 LEU A CA 1
ATOM 1239 C C . LEU A 1 166 ? -3.319 -2.334 -11.849 1.00 98.25 166 LEU A C 1
ATOM 1241 O O . LEU A 1 166 ? -2.431 -2.825 -12.540 1.00 98.25 166 LEU A O 1
ATOM 1245 N N . ASN A 1 167 ? -4.168 -1.412 -12.293 1.00 97.19 167 ASN A N 1
ATOM 1246 C CA . ASN A 1 167 ? -4.192 -0.925 -13.664 1.00 97.19 167 ASN A CA 1
ATOM 1247 C C . ASN A 1 167 ? -3.535 0.451 -13.817 1.00 97.19 167 ASN A C 1
ATOM 1249 O O . ASN A 1 167 ? -2.976 0.739 -14.883 1.00 97.19 167 ASN A O 1
ATOM 1253 N N . SER A 1 168 ? -3.570 1.274 -12.768 1.00 95.31 168 SER A N 1
ATOM 1254 C CA . SER A 1 168 ? -3.121 2.660 -12.805 1.00 95.31 168 SER A CA 1
ATOM 1255 C C . SER A 1 168 ? -2.573 3.090 -11.453 1.00 95.31 168 SER A C 1
ATOM 1257 O O . SER A 1 168 ? -3.185 2.852 -10.412 1.00 95.31 168 SER A O 1
ATOM 1259 N N . SER A 1 169 ? -1.438 3.775 -11.480 1.00 94.31 169 SER A N 1
ATOM 1260 C CA . SER A 1 169 ? -0.868 4.461 -10.324 1.00 94.31 169 SER A CA 1
ATOM 1261 C C . SER A 1 169 ? -0.171 5.736 -10.785 1.00 94.31 169 SER A C 1
ATOM 1263 O O . SER A 1 169 ? 0.275 5.790 -11.932 1.00 94.31 169 SER A O 1
ATOM 1265 N N . ASP A 1 170 ? -0.050 6.746 -9.924 1.00 91.06 170 ASP A N 1
ATOM 1266 C CA . ASP A 1 170 ? 0.796 7.890 -10.257 1.00 91.06 170 ASP A CA 1
ATOM 1267 C C . ASP A 1 170 ? 2.257 7.468 -10.342 1.00 91.06 170 ASP A C 1
ATOM 1269 O O . ASP A 1 170 ? 2.868 7.593 -11.393 1.00 91.06 170 ASP A O 1
ATOM 1273 N N . SER A 1 171 ? 2.822 6.870 -9.297 1.00 91.56 171 SER A N 1
ATOM 1274 C CA . SER A 1 171 ? 4.128 6.228 -9.413 1.00 91.56 171 SER A CA 1
ATOM 1275 C C . SER A 1 171 ? 4.260 5.018 -8.505 1.00 91.56 171 SER A C 1
ATOM 1277 O O . SER A 1 171 ? 3.574 4.889 -7.492 1.00 91.56 171 SER A O 1
ATOM 1279 N N . ILE A 1 172 ? 5.169 4.121 -8.879 1.00 94.38 172 ILE A N 1
ATOM 1280 C CA . ILE A 1 172 ? 5.519 2.954 -8.076 1.00 94.38 172 ILE A CA 1
ATOM 1281 C C . ILE A 1 172 ? 6.966 3.104 -7.622 1.00 94.38 172 ILE A C 1
ATOM 1283 O O . ILE A 1 172 ? 7.874 3.215 -8.447 1.00 94.38 172 ILE A O 1
ATOM 1287 N N . TYR A 1 173 ? 7.176 3.078 -6.311 1.00 94.19 173 TYR A N 1
ATOM 1288 C CA . TYR A 1 173 ? 8.477 3.026 -5.665 1.00 94.19 173 TYR A CA 1
ATOM 1289 C C . TYR A 1 173 ? 8.613 1.704 -4.911 1.00 94.19 173 TYR A C 1
ATOM 1291 O O . TYR A 1 173 ? 7.997 1.507 -3.865 1.00 94.19 173 TYR A O 1
ATOM 1299 N N . ILE A 1 174 ? 9.438 0.796 -5.419 1.00 94.50 174 ILE A N 1
ATOM 1300 C CA . ILE A 1 174 ? 9.735 -0.479 -4.763 1.00 94.50 174 ILE A CA 1
ATOM 1301 C C . ILE A 1 174 ? 11.222 -0.528 -4.445 1.00 94.50 174 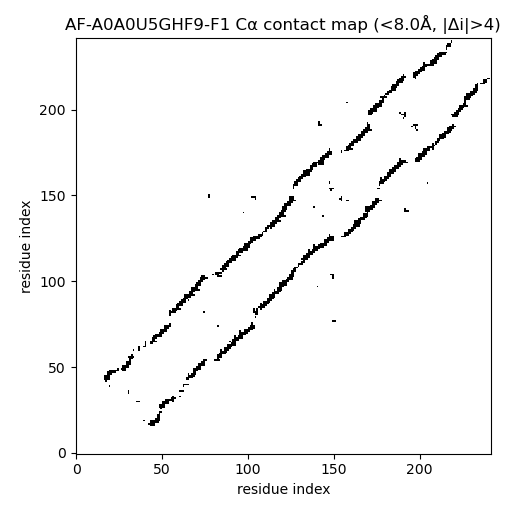ILE A C 1
ATOM 1303 O O . ILE A 1 174 ? 12.057 -0.361 -5.334 1.00 94.50 174 ILE A O 1
ATOM 1307 N N . SER A 1 175 ? 11.563 -0.780 -3.182 1.00 92.25 175 SER A N 1
ATOM 1308 C CA . SER A 1 175 ? 12.956 -0.892 -2.749 1.00 92.25 175 SER A CA 1
ATOM 1309 C C . SER A 1 175 ? 13.156 -1.988 -1.706 1.00 92.25 175 SER A C 1
ATOM 1311 O O . SER A 1 175 ? 12.322 -2.180 -0.820 1.00 92.25 175 SER A O 1
ATOM 1313 N N . GLY A 1 176 ? 14.279 -2.698 -1.791 1.00 92.06 176 GLY A N 1
ATOM 1314 C CA . GLY A 1 176 ? 14.691 -3.680 -0.792 1.00 92.06 176 GLY A CA 1
ATOM 1315 C C . GLY A 1 176 ? 14.954 -5.060 -1.378 1.00 92.06 176 GLY A C 1
ATOM 1316 O O . GLY A 1 176 ? 15.192 -5.223 -2.578 1.00 92.06 176 GLY A O 1
ATOM 1317 N N . ARG A 1 177 ? 14.929 -6.070 -0.499 1.00 92.38 177 ARG A N 1
ATOM 1318 C CA . ARG A 1 177 ? 15.172 -7.460 -0.882 1.00 92.38 177 ARG A CA 1
ATOM 1319 C C . ARG A 1 177 ? 13.883 -8.070 -1.408 1.00 92.38 177 ARG A C 1
ATOM 1321 O O . ARG A 1 177 ? 12.957 -8.290 -0.631 1.00 92.38 177 ARG A O 1
ATOM 1328 N N . VAL A 1 178 ? 13.816 -8.290 -2.716 1.00 92.50 178 VAL A N 1
ATOM 1329 C CA . VAL A 1 178 ? 12.598 -8.727 -3.409 1.00 92.50 178 VAL A CA 1
ATOM 1330 C C . VAL A 1 178 ? 12.883 -10.026 -4.157 1.00 92.50 178 VAL A C 1
ATOM 1332 O O . VAL A 1 178 ? 13.936 -10.177 -4.771 1.00 92.50 178 VAL A O 1
ATOM 1335 N N . SER A 1 179 ? 11.950 -10.971 -4.097 1.00 93.69 179 SER A N 1
ATOM 1336 C CA . SER A 1 179 ? 12.026 -12.258 -4.810 1.00 93.69 179 SER A CA 1
ATOM 1337 C C . SER A 1 179 ? 11.082 -12.300 -6.006 1.00 93.69 179 SER A C 1
ATOM 1339 O O . SER A 1 179 ? 11.344 -12.995 -6.988 1.00 93.69 179 SER A O 1
ATOM 1341 N N . ARG A 1 180 ? 9.974 -11.550 -5.958 1.00 94.75 180 ARG A N 1
ATOM 1342 C CA . ARG A 1 180 ? 8.996 -11.494 -7.048 1.00 94.75 180 ARG A CA 1
ATOM 1343 C C . ARG A 1 180 ? 8.216 -10.188 -7.048 1.00 94.75 180 ARG A C 1
ATOM 1345 O O . ARG A 1 180 ? 7.822 -9.704 -5.992 1.00 94.75 180 ARG A O 1
ATOM 1352 N N . ILE A 1 181 ? 7.923 -9.685 -8.245 1.00 95.94 181 ILE A N 1
ATOM 1353 C CA . ILE A 1 181 ? 6.975 -8.591 -8.483 1.00 95.94 181 ILE A CA 1
ATOM 1354 C C . ILE A 1 181 ? 5.963 -9.063 -9.529 1.00 95.94 181 ILE A C 1
ATOM 1356 O O . ILE A 1 181 ? 6.343 -9.658 -10.535 1.00 95.94 181 ILE A O 1
ATOM 1360 N N . THR A 1 182 ? 4.670 -8.847 -9.296 1.00 97.25 182 THR A N 1
ATOM 1361 C CA . THR A 1 182 ? 3.597 -9.240 -10.222 1.00 97.25 182 THR A CA 1
ATOM 1362 C C . THR A 1 182 ? 2.614 -8.088 -10.408 1.00 97.25 182 THR A C 1
ATOM 1364 O O . THR A 1 182 ? 1.865 -7.755 -9.492 1.00 97.25 182 THR A O 1
ATOM 1367 N N . LEU A 1 183 ? 2.648 -7.488 -11.606 1.00 97.38 183 LEU A N 1
ATOM 1368 C CA . LEU A 1 183 ? 1.865 -6.313 -12.022 1.00 97.38 183 LEU A CA 1
ATOM 1369 C C . LEU A 1 183 ? 1.283 -6.505 -13.448 1.00 97.38 183 LEU A C 1
ATOM 1371 O O . LEU A 1 183 ? 1.526 -5.685 -14.335 1.00 97.38 183 LEU A O 1
ATOM 1375 N N . PRO A 1 184 ? 0.562 -7.610 -13.724 1.00 97.56 184 PRO A N 1
ATOM 1376 C CA . PRO A 1 184 ? 0.165 -8.007 -15.078 1.00 97.56 184 PRO A CA 1
ATOM 1377 C C . PRO A 1 184 ? -0.824 -7.037 -15.736 1.00 97.56 184 PRO A C 1
ATOM 1379 O O . PRO A 1 184 ? -0.847 -6.930 -16.961 1.00 97.56 184 PRO A O 1
ATOM 1382 N N . GLU A 1 185 ? -1.637 -6.346 -14.934 1.00 98.00 185 GLU A N 1
ATOM 1383 C CA . GLU A 1 185 ? -2.665 -5.412 -15.402 1.00 98.00 185 GLU A CA 1
ATOM 1384 C C . GLU A 1 185 ? -2.198 -3.957 -15.434 1.00 98.00 185 GLU A C 1
ATOM 1386 O O . GLU A 1 185 ? -2.953 -3.101 -15.893 1.00 98.00 185 GLU A O 1
ATOM 1391 N N . LEU A 1 186 ? -0.960 -3.665 -15.015 1.00 97.00 186 LEU A N 1
ATOM 1392 C CA . LEU A 1 186 ? -0.472 -2.294 -14.941 1.00 97.00 186 LEU A CA 1
ATOM 1393 C C . LEU A 1 186 ? -0.363 -1.705 -16.343 1.00 97.00 186 LEU A C 1
ATOM 1395 O O . LEU A 1 186 ? 0.398 -2.185 -17.182 1.00 97.00 186 LEU A O 1
ATOM 1399 N N . THR A 1 187 ? -1.129 -0.646 -16.581 1.00 95.38 187 THR A N 1
ATOM 1400 C CA . THR A 1 187 ? -1.253 -0.015 -17.894 1.00 95.38 187 THR A CA 1
ATOM 1401 C C . THR A 1 187 ? -0.740 1.416 -17.904 1.00 95.38 187 THR A C 1
ATOM 1403 O O . THR A 1 187 ? -0.117 1.819 -18.892 1.00 95.38 187 THR A O 1
ATOM 1406 N N . ASN A 1 188 ? -0.953 2.151 -16.810 1.00 92.94 188 ASN A N 1
ATOM 1407 C CA . ASN A 1 188 ? -0.625 3.565 -16.696 1.00 92.94 188 ASN A CA 1
ATOM 1408 C C . ASN A 1 188 ? 0.237 3.837 -15.461 1.00 92.94 188 ASN A C 1
ATOM 1410 O O . ASN A 1 188 ? -0.099 3.415 -14.353 1.00 92.94 188 ASN A O 1
ATOM 1414 N N . LEU A 1 189 ? 1.310 4.587 -15.677 1.00 91.81 189 LEU A N 1
ATOM 1415 C CA . LEU A 1 189 ? 2.076 5.278 -14.649 1.00 91.81 189 LEU A CA 1
ATOM 1416 C C . LEU A 1 189 ? 2.042 6.769 -14.975 1.00 91.81 189 LEU A C 1
ATOM 1418 O O . LEU A 1 189 ? 2.398 7.149 -16.093 1.00 91.81 189 LEU A O 1
ATOM 1422 N N . ALA A 1 190 ? 1.564 7.593 -14.048 1.00 85.31 190 ALA A N 1
ATOM 1423 C CA . ALA A 1 190 ? 1.559 9.042 -14.224 1.00 85.31 190 ALA A CA 1
ATOM 1424 C C . ALA A 1 190 ? 2.891 9.673 -13.759 1.00 85.31 190 ALA A C 1
ATOM 1426 O O . ALA A 1 190 ? 3.861 8.983 -13.443 1.00 85.31 190 ALA A O 1
ATOM 1427 N N . SER A 1 191 ? 2.963 11.006 -13.735 1.00 76.50 191 SER A N 1
ATOM 1428 C CA . SER A 1 191 ? 4.079 11.703 -13.099 1.00 76.50 191 SER A CA 1
ATOM 1429 C C . SER A 1 191 ? 3.809 11.845 -11.595 1.00 76.50 191 SER A C 1
ATOM 1431 O O . SER A 1 191 ? 2.758 12.372 -11.225 1.00 76.50 191 SER A O 1
ATOM 1433 N N . PRO A 1 192 ? 4.753 11.475 -10.708 1.00 67.31 192 PRO A N 1
ATOM 1434 C CA . PRO A 1 192 ? 4.578 11.641 -9.270 1.00 67.31 192 PRO A CA 1
ATOM 1435 C C . PRO A 1 192 ? 4.479 13.115 -8.885 1.00 67.31 192 PRO A C 1
ATOM 1437 O O . PRO A 1 192 ? 5.176 13.971 -9.439 1.00 67.31 192 PRO A O 1
ATOM 1440 N N . TRP A 1 193 ? 3.667 13.405 -7.870 1.00 58.19 193 TRP A N 1
ATOM 1441 C CA . TRP A 1 193 ? 3.454 14.774 -7.396 1.00 58.19 193 TRP A CA 1
ATOM 1442 C C . TRP A 1 193 ? 4.581 15.221 -6.448 1.00 58.19 193 TRP A C 1
ATOM 1444 O O . TRP A 1 193 ? 4.808 16.418 -6.279 1.00 58.19 193 TRP A O 1
ATOM 1454 N N . MET A 1 194 ? 5.306 14.268 -5.835 1.00 52.25 194 MET A N 1
ATOM 1455 C CA . MET A 1 194 ? 6.222 14.538 -4.716 1.00 52.25 194 MET A CA 1
ATOM 1456 C C . MET A 1 194 ? 7.705 14.250 -4.982 1.00 52.25 194 MET A C 1
ATOM 1458 O O . MET A 1 194 ? 8.557 14.984 -4.483 1.00 52.25 194 MET A O 1
ATOM 1462 N N . THR A 1 195 ? 8.055 13.207 -5.740 1.00 52.81 195 THR A N 1
ATOM 1463 C CA . THR A 1 195 ? 9.460 12.756 -5.844 1.00 52.81 195 THR A CA 1
ATOM 1464 C C . THR A 1 195 ? 10.205 13.328 -7.047 1.00 52.81 195 THR A C 1
ATOM 1466 O O . THR A 1 195 ? 11.429 13.207 -7.115 1.00 52.81 195 THR A O 1
ATOM 1469 N N . GLY A 1 196 ? 9.494 13.914 -8.020 1.00 58.06 196 GLY A N 1
ATOM 1470 C CA . GLY A 1 196 ? 10.054 14.407 -9.288 1.00 58.06 196 GLY A CA 1
ATOM 1471 C C . GLY A 1 196 ? 10.812 13.353 -10.114 1.00 58.06 196 GLY A C 1
ATOM 1472 O O . GLY A 1 196 ? 11.385 13.689 -11.146 1.00 58.06 196 GLY A O 1
ATOM 1473 N N . SER A 1 197 ? 10.841 12.095 -9.660 1.00 59.94 197 SER A N 1
ATOM 1474 C CA . SER A 1 197 ? 11.791 11.065 -10.102 1.00 59.94 197 SER A CA 1
ATOM 1475 C C . SER A 1 197 ? 11.122 9.920 -10.867 1.00 59.94 197 SER A C 1
ATOM 1477 O O . SER A 1 197 ? 11.794 8.959 -11.232 1.00 59.94 197 SER A O 1
ATOM 1479 N N . GLY A 1 198 ? 9.820 10.028 -11.149 1.00 79.88 198 GLY A N 1
ATOM 1480 C CA . GLY A 1 198 ? 9.056 8.961 -11.790 1.00 79.88 198 GLY A CA 1
ATOM 1481 C C . GLY A 1 198 ? 8.968 7.690 -10.937 1.00 79.88 198 GLY A C 1
ATOM 1482 O O . GLY A 1 198 ? 9.167 7.737 -9.723 1.00 79.88 198 GLY A O 1
ATOM 1483 N N . SER A 1 199 ? 8.672 6.554 -11.569 1.00 88.81 199 SER A N 1
ATOM 1484 C CA . SER A 1 199 ? 8.643 5.252 -10.886 1.00 88.81 199 SER A CA 1
ATOM 1485 C C . SER A 1 199 ? 10.057 4.699 -10.685 1.00 88.81 199 SER A C 1
ATOM 1487 O O . SER A 1 199 ? 10.923 4.857 -11.547 1.00 88.81 199 SER A O 1
ATOM 1489 N N . ASN A 1 200 ? 10.308 4.031 -9.562 1.00 91.88 200 ASN A N 1
ATOM 1490 C CA . ASN A 1 200 ? 11.628 3.533 -9.183 1.00 91.88 200 ASN A CA 1
ATOM 1491 C C . ASN A 1 200 ? 11.547 2.109 -8.628 1.00 91.88 200 ASN A C 1
ATOM 1493 O O . ASN A 1 200 ? 10.773 1.820 -7.719 1.00 91.88 200 ASN A O 1
ATOM 1497 N N . PHE A 1 201 ? 12.393 1.235 -9.157 1.00 92.62 201 PHE A N 1
ATOM 1498 C CA . PHE A 1 201 ? 12.552 -0.136 -8.706 1.00 92.62 201 PHE A CA 1
ATOM 1499 C C . PHE A 1 201 ? 14.020 -0.349 -8.336 1.00 92.62 201 PHE A C 1
ATOM 1501 O O . PHE A 1 201 ? 14.869 -0.480 -9.216 1.00 92.62 201 PHE A O 1
ATOM 1508 N N . SER A 1 202 ? 14.315 -0.383 -7.039 1.00 92.31 202 SER A N 1
ATOM 1509 C CA . SER A 1 202 ? 15.650 -0.622 -6.483 1.00 92.31 202 SER A CA 1
ATOM 1510 C C . SER A 1 202 ? 15.675 -1.998 -5.813 1.00 92.31 202 SER A C 1
ATOM 1512 O O . SER A 1 202 ? 15.339 -2.153 -4.638 1.00 92.31 202 SER A O 1
ATOM 1514 N N . LEU A 1 203 ? 15.988 -3.024 -6.604 1.00 92.19 203 LEU A N 1
ATOM 1515 C CA . LEU A 1 203 ? 15.723 -4.426 -6.284 1.00 92.19 203 LEU A CA 1
ATOM 1516 C C . LEU A 1 203 ? 17.025 -5.188 -6.025 1.00 92.19 203 LEU A C 1
ATOM 1518 O O . LEU A 1 203 ? 17.757 -5.515 -6.958 1.00 92.19 203 LEU A O 1
ATOM 1522 N N . TRP A 1 204 ? 17.321 -5.531 -4.776 1.00 88.94 204 TRP A N 1
ATOM 1523 C CA . TRP A 1 204 ? 18.503 -6.337 -4.451 1.00 88.94 204 TRP A CA 1
ATOM 1524 C C . TRP A 1 204 ? 18.131 -7.728 -3.933 1.00 88.94 204 TRP A C 1
ATOM 1526 O O . TRP A 1 204 ? 16.977 -8.027 -3.636 1.00 88.94 204 TRP A O 1
ATOM 1536 N N . GLY A 1 205 ? 19.131 -8.597 -3.790 1.00 85.31 205 GLY A N 1
ATOM 1537 C CA . GLY A 1 205 ? 18.936 -9.973 -3.337 1.00 85.31 205 GLY A CA 1
ATOM 1538 C C . GLY A 1 205 ? 18.872 -10.959 -4.494 1.00 85.31 205 GLY A C 1
ATOM 1539 O O . GLY A 1 205 ? 19.879 -11.169 -5.168 1.00 85.31 205 GLY A O 1
ATOM 1540 N N . GLU A 1 206 ? 17.730 -11.612 -4.682 1.00 88.12 206 GLU A N 1
ATOM 1541 C CA . GLU A 1 206 ? 17.562 -12.620 -5.732 1.00 88.12 206 GLU A CA 1
ATOM 1542 C C . GLU A 1 206 ? 17.466 -11.980 -7.121 1.00 88.12 206 GLU A C 1
ATOM 1544 O O . GLU A 1 206 ? 17.221 -10.783 -7.262 1.00 88.12 206 GLU A O 1
ATOM 1549 N N . THR A 1 207 ? 17.707 -12.777 -8.162 1.00 90.62 207 THR A N 1
ATOM 1550 C CA . THR A 1 207 ? 17.501 -12.329 -9.538 1.00 90.62 207 THR A CA 1
ATOM 1551 C C . THR A 1 207 ? 16.020 -12.314 -9.885 1.00 90.62 207 THR A C 1
ATOM 1553 O O . THR A 1 207 ? 15.355 -13.334 -9.708 1.00 90.62 207 THR A O 1
ATOM 1556 N N . ILE A 1 208 ? 15.529 -11.202 -10.428 1.00 91.88 208 ILE A N 1
ATOM 1557 C CA . ILE A 1 208 ? 14.109 -11.003 -10.734 1.00 91.88 208 ILE A CA 1
ATOM 1558 C C . ILE A 1 208 ? 13.902 -10.866 -12.242 1.00 91.88 208 ILE A C 1
ATOM 1560 O O . ILE A 1 208 ? 14.601 -10.116 -12.927 1.00 91.88 208 ILE A O 1
ATOM 1564 N N . GLU A 1 209 ? 12.884 -11.560 -12.740 1.00 92.56 209 GLU A N 1
ATOM 1565 C CA . GLU A 1 209 ? 12.278 -11.288 -14.040 1.00 92.56 209 GLU A CA 1
ATOM 1566 C C . GLU A 1 209 ? 11.148 -10.280 -13.844 1.00 92.56 209 GLU A C 1
ATOM 1568 O O . GLU A 1 209 ? 10.216 -10.534 -13.077 1.00 92.56 209 GLU A O 1
ATOM 1573 N N . LEU A 1 210 ? 11.242 -9.126 -14.505 1.00 91.88 210 LEU A N 1
ATOM 1574 C CA . LEU A 1 210 ? 10.223 -8.091 -14.412 1.00 91.88 210 LEU A CA 1
ATOM 1575 C C . LEU A 1 210 ? 9.426 -8.017 -15.713 1.00 91.88 210 LEU A C 1
ATOM 1577 O O . LEU A 1 210 ? 9.941 -7.601 -16.752 1.00 91.88 210 LEU A O 1
ATOM 1581 N N . ASP A 1 211 ? 8.156 -8.402 -15.628 1.00 94.19 211 ASP A N 1
ATOM 1582 C CA . ASP A 1 211 ? 7.209 -8.370 -16.738 1.00 94.19 211 ASP A CA 1
ATOM 1583 C C . ASP A 1 211 ? 6.087 -7.368 -16.448 1.00 94.19 211 ASP A C 1
ATOM 1585 O O . ASP A 1 211 ? 5.384 -7.472 -15.440 1.00 94.19 211 ASP A O 1
ATOM 1589 N N . LEU A 1 212 ? 5.937 -6.391 -17.341 1.00 94.62 212 LEU A N 1
ATOM 1590 C CA . LEU A 1 212 ? 4.913 -5.349 -17.303 1.00 94.62 212 LEU A CA 1
ATOM 1591 C C . LEU A 1 212 ? 4.131 -5.383 -18.627 1.00 94.62 212 LEU A C 1
ATOM 1593 O O . LEU A 1 212 ? 4.187 -4.431 -19.410 1.00 94.62 212 LEU A O 1
ATOM 1597 N N . PRO A 1 213 ? 3.406 -6.480 -18.917 1.00 95.44 213 PRO A N 1
ATOM 1598 C CA . PRO A 1 213 ? 2.978 -6.849 -20.268 1.00 95.44 213 PRO A CA 1
ATOM 1599 C C . PRO A 1 213 ? 1.867 -5.963 -20.838 1.00 95.44 213 PRO A C 1
ATOM 1601 O O . PRO A 1 213 ? 1.541 -6.073 -22.021 1.00 95.44 213 PRO A O 1
ATOM 1604 N N . LYS A 1 214 ? 1.258 -5.102 -20.018 1.00 95.94 214 LYS A N 1
ATOM 1605 C CA . LYS A 1 214 ? 0.202 -4.163 -20.421 1.00 95.94 214 LYS A CA 1
ATOM 1606 C C . LYS A 1 214 ? 0.598 -2.696 -20.253 1.00 95.94 214 LYS A C 1
ATOM 1608 O O . LYS A 1 214 ? -0.197 -1.814 -20.594 1.00 95.94 214 LYS A O 1
ATOM 1613 N N . LEU A 1 215 ? 1.821 -2.427 -19.791 1.00 93.94 215 LEU A N 1
ATOM 1614 C CA . LEU A 1 215 ? 2.278 -1.070 -19.532 1.00 93.94 215 LEU A CA 1
ATOM 1615 C C . LEU A 1 215 ? 2.444 -0.322 -20.857 1.00 93.94 215 LEU A C 1
ATOM 1617 O O . LEU A 1 215 ? 3.210 -0.738 -21.725 1.00 93.94 215 LEU A O 1
ATOM 1621 N N . HIS A 1 216 ? 1.701 0.769 -21.026 1.00 89.50 216 HIS A N 1
ATOM 1622 C CA . HIS A 1 216 ? 1.678 1.515 -22.287 1.00 89.50 216 HIS A CA 1
ATOM 1623 C C . HIS A 1 216 ? 1.831 3.024 -22.097 1.00 89.50 216 HIS A C 1
ATOM 1625 O O . HIS A 1 216 ? 2.398 3.683 -22.971 1.00 89.50 216 HIS A O 1
ATOM 1631 N N . THR A 1 217 ? 1.359 3.569 -20.973 1.00 89.75 217 THR A N 1
ATOM 1632 C CA . THR A 1 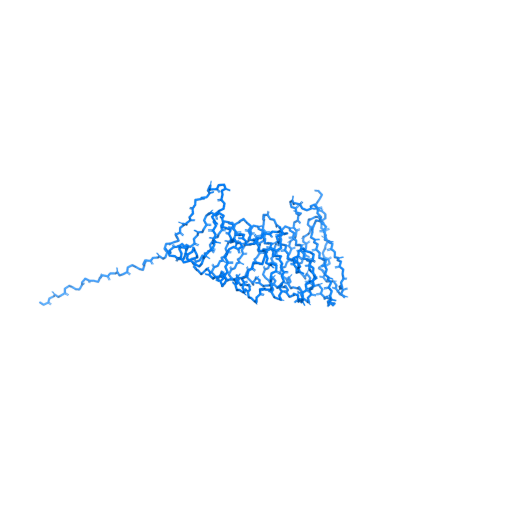217 ? 1.515 4.988 -20.643 1.00 89.75 217 THR A CA 1
ATOM 1633 C C . THR A 1 217 ? 2.451 5.127 -19.457 1.00 89.75 217 THR A C 1
ATOM 1635 O O . THR A 1 217 ? 2.201 4.563 -18.395 1.00 89.75 217 THR A O 1
ATOM 1638 N N . VAL A 1 218 ? 3.522 5.888 -19.656 1.00 89.75 218 VAL A N 1
ATOM 1639 C CA . VAL A 1 218 ? 4.415 6.366 -18.601 1.00 89.75 218 VAL A CA 1
ATOM 1640 C C . VAL A 1 218 ? 4.569 7.855 -18.808 1.00 89.75 218 VAL A C 1
ATOM 1642 O O . VAL A 1 218 ? 5.118 8.287 -19.824 1.00 89.75 218 VAL A O 1
ATOM 1645 N N . ASP A 1 219 ? 4.068 8.618 -17.854 1.00 86.50 219 ASP A N 1
ATOM 1646 C CA . ASP A 1 219 ? 4.352 10.034 -17.734 1.00 86.50 219 ASP A CA 1
ATOM 1647 C C . ASP A 1 219 ? 5.537 10.211 -16.769 1.00 86.50 219 ASP A C 1
ATOM 1649 O O . ASP A 1 219 ? 5.554 9.682 -15.662 1.00 86.50 219 ASP A O 1
ATOM 1653 N N . GLY A 1 220 ? 6.602 10.871 -17.220 1.00 84.25 220 GLY A N 1
ATOM 1654 C CA . GLY A 1 220 ? 7.874 10.934 -16.495 1.00 84.25 220 GLY A CA 1
ATOM 1655 C C . GLY A 1 220 ? 8.858 9.805 -16.835 1.00 84.25 220 GLY A C 1
ATOM 1656 O O . GLY A 1 220 ? 9.031 9.429 -17.994 1.00 84.25 220 GLY A O 1
ATOM 1657 N N . SER A 1 221 ? 9.614 9.342 -15.835 1.00 84.56 221 SER A N 1
ATOM 1658 C CA . SER A 1 221 ? 10.682 8.339 -16.002 1.00 84.56 221 SER A CA 1
ATOM 1659 C C . SER A 1 221 ? 10.352 7.045 -15.261 1.00 84.56 221 SER A C 1
ATOM 1661 O O . SER A 1 221 ? 9.641 7.065 -14.262 1.00 84.56 221 SER A O 1
ATOM 1663 N N . ILE A 1 222 ? 10.903 5.918 -15.714 1.00 87.88 222 ILE A N 1
ATOM 1664 C CA . ILE A 1 222 ? 11.014 4.723 -14.873 1.00 87.88 222 ILE A CA 1
ATOM 1665 C C . ILE A 1 222 ? 12.488 4.391 -14.715 1.00 87.88 222 ILE A C 1
ATOM 1667 O O . ILE A 1 222 ? 13.222 4.309 -15.703 1.00 87.88 222 ILE A O 1
ATOM 1671 N N . TYR A 1 223 ? 12.908 4.202 -13.473 1.00 89.81 223 TYR A N 1
ATOM 1672 C CA . TYR A 1 223 ? 14.254 3.796 -13.119 1.00 89.81 223 TYR A CA 1
ATOM 1673 C C . TYR A 1 223 ? 14.250 2.370 -12.569 1.00 89.81 223 TYR A C 1
ATOM 1675 O O . TYR A 1 223 ? 13.447 2.028 -11.702 1.00 89.81 223 TYR A O 1
ATOM 1683 N N . PHE A 1 224 ? 15.174 1.558 -13.072 1.00 90.25 224 PHE A N 1
ATOM 1684 C CA . PHE A 1 224 ? 15.390 0.186 -12.637 1.00 90.25 224 PHE A CA 1
ATOM 1685 C C . PHE A 1 224 ? 16.843 0.029 -12.200 1.00 90.25 224 PHE A C 1
ATOM 1687 O O . PHE A 1 224 ? 17.759 0.348 -12.960 1.00 90.25 224 PHE A O 1
ATOM 1694 N N . GLU A 1 225 ? 17.051 -0.498 -11.002 1.00 91.31 225 GLU A N 1
ATOM 1695 C CA . GLU A 1 225 ? 18.364 -0.799 -10.447 1.00 91.31 225 GLU A CA 1
ATOM 1696 C C . GLU A 1 225 ? 18.336 -2.127 -9.694 1.00 91.31 225 GLU A C 1
ATOM 1698 O O . GLU A 1 225 ? 17.367 -2.451 -9.009 1.00 91.31 225 GLU A O 1
ATOM 1703 N N . GLY A 1 226 ? 19.433 -2.878 -9.805 1.00 90.50 226 GLY A N 1
ATOM 1704 C CA . GLY A 1 226 ? 19.676 -4.089 -9.033 1.00 90.50 226 GLY A CA 1
ATOM 1705 C C . GLY A 1 226 ? 19.651 -5.378 -9.857 1.00 90.50 226 GLY A C 1
ATOM 1706 O O . GLY A 1 226 ? 20.055 -5.385 -11.021 1.00 90.50 226 GLY A O 1
ATOM 1707 N N . ASN A 1 227 ? 19.246 -6.492 -9.243 1.00 90.75 227 ASN A N 1
ATOM 1708 C CA . ASN A 1 227 ? 19.448 -7.847 -9.774 1.00 90.75 227 ASN A CA 1
ATOM 1709 C C . ASN A 1 227 ? 18.346 -8.272 -10.765 1.00 90.75 227 ASN A C 1
ATOM 1711 O O . ASN A 1 227 ? 17.631 -9.243 -10.541 1.00 90.75 227 ASN A O 1
ATOM 1715 N N . ILE A 1 228 ? 18.203 -7.558 -11.881 1.00 90.19 228 ILE A N 1
ATOM 1716 C CA . ILE A 1 228 ? 17.181 -7.844 -12.904 1.00 90.19 228 ILE A CA 1
ATOM 1717 C C . ILE A 1 228 ? 17.776 -8.718 -14.016 1.00 90.19 228 ILE A C 1
ATOM 1719 O O . ILE A 1 228 ? 18.749 -8.328 -14.664 1.00 90.19 228 ILE A O 1
ATOM 1723 N N . THR A 1 229 ? 17.194 -9.894 -14.261 1.00 91.62 229 THR A N 1
ATOM 1724 C CA . THR A 1 229 ? 17.646 -10.820 -15.321 1.00 91.62 229 THR A CA 1
ATOM 1725 C C . THR A 1 229 ? 16.941 -10.609 -16.648 1.00 91.62 229 THR A C 1
ATOM 1727 O O . THR A 1 229 ? 17.535 -10.833 -17.703 1.00 91.62 229 THR A O 1
ATOM 1730 N N . SER A 1 230 ? 15.682 -10.184 -16.613 1.00 90.00 230 SER A N 1
ATOM 1731 C CA . SER A 1 230 ? 14.898 -9.888 -17.806 1.00 90.00 230 SER A CA 1
ATOM 1732 C C . SER A 1 230 ? 13.917 -8.756 -17.529 1.00 90.00 230 SER A C 1
ATOM 1734 O O . SER A 1 230 ? 13.453 -8.567 -16.405 1.00 90.00 230 SER A O 1
ATOM 1736 N N . PHE A 1 231 ? 13.636 -7.984 -18.576 1.00 88.44 231 PHE A N 1
ATOM 1737 C CA . PHE A 1 231 ? 12.690 -6.882 -18.543 1.00 88.44 231 PHE A CA 1
ATOM 1738 C C . PHE A 1 231 ? 11.804 -6.955 -19.782 1.00 88.44 231 PHE A C 1
ATOM 1740 O O . PHE A 1 231 ? 12.309 -6.912 -20.909 1.00 88.44 231 PHE A O 1
ATOM 1747 N N . VAL A 1 232 ? 10.498 -7.093 -19.570 1.00 89.69 232 VAL A N 1
ATOM 1748 C CA . VAL A 1 232 ? 9.505 -7.216 -20.638 1.00 89.69 232 VAL A CA 1
ATOM 1749 C C . VAL A 1 232 ? 8.502 -6.076 -20.521 1.00 89.69 232 VAL A C 1
ATOM 1751 O O . VAL A 1 232 ? 7.822 -5.919 -19.512 1.00 89.69 232 VAL A O 1
ATOM 1754 N N . VAL A 1 233 ? 8.415 -5.281 -21.586 1.00 88.19 233 VAL A N 1
ATOM 1755 C CA . VAL A 1 233 ? 7.417 -4.223 -21.764 1.00 88.19 233 VAL A CA 1
ATOM 1756 C C . VAL A 1 233 ? 6.858 -4.265 -23.187 1.00 88.19 233 VAL A C 1
ATOM 1758 O O . VAL A 1 233 ? 7.582 -4.641 -24.119 1.00 88.19 233 VAL A O 1
ATOM 1761 N N . PRO A 1 234 ? 5.596 -3.858 -23.399 1.00 86.44 234 PRO A N 1
ATOM 1762 C CA . PRO A 1 234 ? 5.022 -3.689 -24.724 1.00 86.44 234 PRO A CA 1
ATOM 1763 C C . PRO A 1 234 ? 5.879 -2.798 -25.622 1.00 86.44 234 PRO 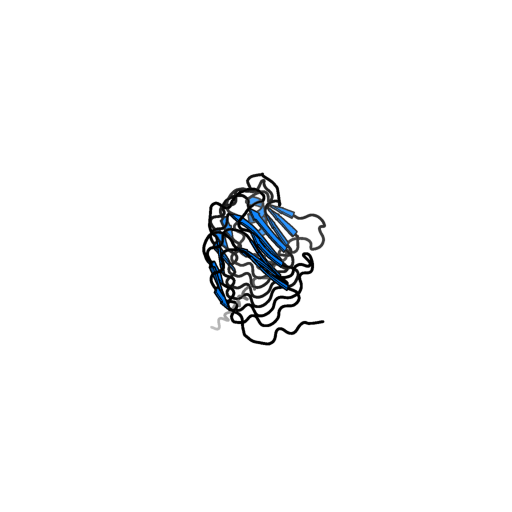A C 1
ATOM 1765 O O . PRO A 1 234 ? 6.348 -1.734 -25.230 1.00 86.44 234 PRO A O 1
ATOM 1768 N N . CYS A 1 235 ? 6.025 -3.198 -26.885 1.00 69.38 235 CYS A N 1
ATOM 1769 C CA . CYS A 1 235 ? 6.791 -2.464 -27.898 1.00 69.38 235 CYS A CA 1
ATOM 1770 C C . CYS A 1 235 ? 6.032 -1.241 -28.472 1.00 69.38 235 CYS A C 1
ATOM 1772 O O . CYS A 1 235 ? 6.368 -0.726 -29.539 1.00 69.38 235 CYS A O 1
ATOM 1774 N N . HIS A 1 236 ? 4.971 -0.770 -27.815 1.00 63.88 236 HIS A N 1
ATOM 1775 C CA . HIS A 1 236 ? 4.209 0.375 -28.310 1.00 63.88 236 HIS A CA 1
ATOM 1776 C C . HIS A 1 236 ? 4.948 1.688 -28.030 1.00 63.88 236 HIS A C 1
ATOM 1778 O O . HIS A 1 236 ? 5.755 1.801 -27.113 1.00 63.88 236 HIS A O 1
ATOM 1784 N N . THR A 1 237 ? 4.733 2.678 -28.894 1.00 51.41 237 THR A N 1
ATOM 1785 C CA . THR A 1 237 ? 5.441 3.960 -28.868 1.00 51.41 237 THR A CA 1
ATOM 1786 C C . THR A 1 237 ? 5.076 4.710 -27.590 1.00 51.41 237 THR A C 1
ATOM 1788 O O . THR A 1 237 ? 4.001 5.301 -27.521 1.00 51.41 237 THR A O 1
ATOM 1791 N N . TRP A 1 238 ? 5.965 4.692 -26.593 1.00 54.88 238 TRP A N 1
ATOM 1792 C CA . TRP A 1 238 ? 5.894 5.562 -25.420 1.00 54.88 238 TRP A CA 1
ATOM 1793 C C . TRP A 1 238 ? 5.772 7.006 -25.909 1.00 54.88 238 TRP A C 1
ATOM 1795 O O . TRP A 1 238 ? 6.728 7.580 -26.440 1.00 54.88 238 TRP A O 1
ATOM 1805 N N . ARG A 1 239 ? 4.565 7.576 -25.837 1.00 48.84 239 ARG A N 1
ATOM 1806 C CA . ARG A 1 239 ? 4.379 8.988 -26.153 1.00 48.84 239 ARG A CA 1
ATOM 1807 C C . ARG A 1 239 ? 4.914 9.773 -24.974 1.00 48.84 239 ARG A C 1
ATOM 1809 O O . ARG A 1 239 ? 4.347 9.709 -23.893 1.00 48.84 239 ARG A O 1
ATOM 1816 N N . ARG A 1 240 ? 5.970 10.542 -25.219 1.00 43.28 240 ARG A N 1
ATOM 1817 C CA . ARG A 1 240 ? 6.308 11.674 -24.366 1.00 43.28 240 ARG A CA 1
ATOM 1818 C C . ARG A 1 240 ? 5.091 12.605 -24.378 1.00 43.28 240 ARG A C 1
ATOM 1820 O O . ARG A 1 240 ? 4.718 13.086 -25.450 1.00 43.28 240 ARG A O 1
ATOM 1827 N N . MET A 1 241 ? 4.404 12.743 -23.249 1.00 46.81 241 MET A N 1
ATOM 1828 C CA . MET A 1 241 ? 3.485 13.860 -23.065 1.00 46.81 241 MET A CA 1
ATOM 1829 C C . MET A 1 241 ? 4.381 15.056 -22.737 1.00 46.81 241 MET A C 1
ATOM 1831 O O . MET A 1 241 ? 5.047 15.060 -21.708 1.00 46.81 241 MET A O 1
ATOM 1835 N N . ASP A 1 242 ? 4.530 15.953 -23.712 1.00 42.44 242 ASP A N 1
ATOM 1836 C CA . ASP A 1 242 ? 5.285 17.204 -23.573 1.00 42.44 242 ASP A CA 1
ATOM 1837 C C . ASP A 1 242 ? 4.485 18.245 -22.772 1.00 42.44 242 ASP A C 1
ATOM 1839 O O . ASP A 1 242 ? 3.243 18.300 -22.956 1.00 42.44 242 ASP A O 1
#

Organism: Aspergillus calidoustus (NCBI:txid454130)

Radius of gyration: 21.05 Å; Cα contacts (8 Å, |Δi|>4): 662; chains: 1; bounding box: 86×37×52 Å

Sequence (242 aa):
MWLSLIALGFVPLGVAAQECGFPSSVDSEEITSQQDLEALQNDCTILLSSYRVTHEFSGPFVLPGIVNISTLSAGTAGSPEPFDVPLFEMPDLEYAKGWATLYIPSHIDVLEMPALEASGSLTLRGNFTDVSFPALHTVSEGDVVIMNSPVAIEPETSMNISLPALNSSDSIYISGRVSRITLPELTNLASPWMTGSGSNFSLWGETIELDLPKLHTVDGSIYFEGNITSFVVPCHTWRRMD

Mean predicted aligned error: 8.3 Å

Solvent-accessible surface area (backbone atoms only — not comparable to full-atom values): 12378 Å² total; per-residue (Å²): 144,83,83,86,82,82,82,82,79,81,73,80,79,70,85,70,85,27,78,34,74,51,80,74,60,92,62,60,50,74,34,50,48,71,67,51,50,52,61,50,52,74,64,33,25,30,37,45,30,40,39,31,35,41,63,72,29,68,48,74,45,70,46,57,63,31,32,34,37,29,26,41,36,30,49,51,88,85,56,87,68,75,33,53,44,48,31,41,36,27,59,46,24,31,37,33,61,37,43,41,35,42,35,31,67,39,68,39,81,42,60,41,34,55,41,25,30,36,29,12,20,40,36,42,31,11,37,42,48,63,46,52,28,61,40,23,30,41,24,78,73,32,42,41,35,42,29,31,36,35,86,96,45,82,49,91,54,55,20,35,38,36,30,54,39,24,30,37,30,21,18,46,37,39,35,32,32,35,60,45,66,40,34,58,42,26,28,40,32,35,56,40,92,82,75,82,57,30,21,35,38,42,35,35,80,46,72,28,66,46,55,29,69,44,38,59,45,56,36,78,46,79,47,81,46,67,38,66,78,46,80,44,63,48,91,65,82,68,62,79,82,126